Protein AF-X1BY26-F1 (afdb_monomer_lite)

Foldseek 3Di:
DPDPPDDDDPVCVVVVVVVVVVVVVVPDDDPPDPVVVVVVVVVVVVLVVFVVVVVVVVPDPDPDDTRPRVVVCVVVVDPDDPHDDDDDDDPDPDDPVCCQQPVFLFAAWDFLVNFFPDKDKDFLCVQVPPPPVVVVVQLVV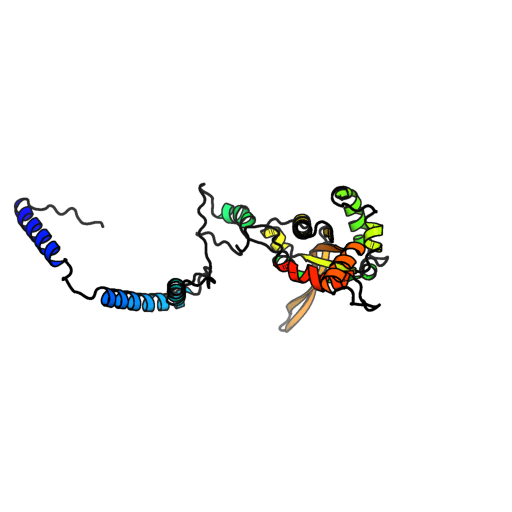CCVVCVVVDPDPDGVVVQSVVFGIKMKTKGDPVVCVSNVHDQVLVQCLLCVVVVPWKHKRKGDWFFDWDWDWDWDDDPNDTDTDTDTGTDIIIMIIMTTDLVVLVVVVCVVVDVPDDDDPPDRSRNVCCVVPPVVCRRVRTSHHDPPRNDDDDDD

InterPro domains:
  IPR007081 RNA polymerase Rpb1, domain 5 [PF04998] (27-146)

Secondary structure (DSSP, 8-state):
---------TTTHHHHHHHHHHHHHHTSPPTT--HHHHHHHHHHHHHHHHHHHHHHHTTSS-----THHHHHHHHHT-SS-SS-------SS---HHHIIIIIHHHHB-EEHHHHEEEEEEEEHHHHH-TT-HHHHHHHHHHHHHHGGG---SS-HHHHHHH-SEEEEEEE-HHHHHHTT--HHHHHHHHHHH-TTTEEEEEPPPEEEEEEEEEEEEETTEEEEEEEEEEEEEEEEEEEE-HHHHHHHHHHHH-TTPPPPTTS-HHHHHIIIIIHHHTTT-EEESBTT--------

Sequence (296 aa):
LNLPQNKVVPSSIPELIKLIVHNFERARIDAGQAVGILASQALAAQLMQATLNTFHMSGSSKNVASGLKAYREVLSLSKELIAPSCDIYFNEPITFIEVITQKRVELVDIRVTDIATNIEIKDTESVFNDMDTFNINHYKMYELFNSHLLNIGMPISDFVISNTTFLRLTLDINKMYSHKIMPNDVCKAIMKDNLQDIICIPSPILLIPKTTRKLYYNNGTNQYKNITKLVPVYYVDIYVFIGRATEKIKERIGSSGSFGTDVSISTVYFNTGTIPILHQISIKGIRDIKNIYPEK

Organism: NCBI:txid412755

Structure (mmCIF, N/CA/C/O backbone):
data_AF-X1BY26-F1
#
_entry.id   AF-X1BY26-F1
#
loop_
_atom_site.group_PDB
_atom_site.id
_atom_site.type_symbol
_atom_site.label_atom_id
_atom_site.label_alt_id
_atom_site.label_comp_id
_atom_site.label_asym_id
_atom_site.label_entity_id
_atom_site.label_seq_id
_atom_site.pdbx_PDB_ins_code
_atom_site.Cartn_x
_atom_site.Cartn_y
_atom_site.Cartn_z
_atom_site.occupancy
_atom_site.B_iso_or_equiv
_atom_site.auth_seq_id
_atom_site.auth_comp_id
_atom_site.auth_asym_id
_atom_site.auth_atom_id
_atom_site.pdbx_PDB_model_num
ATOM 1 N N . LEU A 1 1 ? -15.509 -10.606 39.745 1.00 41.31 1 LEU A N 1
ATOM 2 C CA . LEU A 1 1 ? -16.011 -10.148 41.061 1.00 41.31 1 LEU A CA 1
ATOM 3 C C . LEU A 1 1 ? -15.822 -11.280 42.064 1.00 41.31 1 LEU A C 1
ATOM 5 O O . LEU A 1 1 ? -16.661 -12.166 42.127 1.00 41.31 1 LEU A O 1
ATOM 9 N N . ASN A 1 2 ? -14.708 -11.282 42.803 1.00 43.38 2 ASN A N 1
ATOM 10 C CA . ASN A 1 2 ? -14.532 -12.160 43.966 1.00 43.38 2 ASN A CA 1
ATOM 11 C C . ASN A 1 2 ? -15.330 -11.568 45.130 1.00 43.38 2 ASN A C 1
ATOM 13 O O . ASN A 1 2 ? -14.771 -10.944 46.028 1.00 43.38 2 ASN A O 1
ATOM 17 N N . LEU A 1 3 ? -16.656 -11.678 45.060 1.00 55.31 3 LEU A N 1
ATOM 18 C CA . LEU A 1 3 ? -17.495 -11.390 46.214 1.00 55.31 3 LEU A CA 1
ATOM 19 C C . LEU A 1 3 ? -17.312 -12.552 47.199 1.00 55.31 3 LEU A C 1
ATOM 21 O O . LEU A 1 3 ? -17.449 -13.707 46.782 1.00 55.31 3 LEU A O 1
ATOM 25 N N . PRO A 1 4 ? -16.969 -12.292 48.471 1.00 62.72 4 PRO A N 1
ATOM 26 C CA . PRO A 1 4 ? -16.907 -13.352 49.465 1.00 62.72 4 PRO A CA 1
ATOM 27 C C . PRO A 1 4 ? -18.271 -14.049 49.521 1.00 62.72 4 PRO A C 1
ATOM 29 O O . PRO A 1 4 ? -19.310 -13.385 49.488 1.00 62.72 4 PRO A O 1
ATOM 32 N N . GLN A 1 5 ? -18.277 -15.386 49.573 1.00 66.31 5 GLN A N 1
ATOM 33 C CA . GLN A 1 5 ? -19.494 -16.160 49.827 1.00 66.31 5 GLN A CA 1
ATOM 34 C C . GLN A 1 5 ? -19.960 -15.865 51.255 1.00 66.31 5 GLN A C 1
ATOM 36 O O . GLN A 1 5 ? -19.639 -16.575 52.208 1.00 66.31 5 GLN A O 1
ATOM 41 N N . ASN A 1 6 ? -20.682 -14.761 51.409 1.00 69.75 6 ASN A N 1
ATOM 42 C CA . ASN A 1 6 ? -21.227 -14.353 52.686 1.00 69.75 6 ASN A CA 1
ATOM 43 C C . ASN A 1 6 ? -22.346 -15.326 53.053 1.00 69.75 6 ASN A C 1
ATOM 45 O O . ASN A 1 6 ? -23.345 -15.448 52.344 1.00 69.75 6 ASN A O 1
ATOM 49 N N . LYS A 1 7 ? -22.164 -16.031 54.173 1.00 68.12 7 LYS A N 1
ATOM 50 C CA . LYS A 1 7 ? -23.204 -16.867 54.770 1.00 68.12 7 LYS A CA 1
ATOM 51 C C . LYS A 1 7 ? -24.322 -15.949 55.258 1.00 68.12 7 LYS A C 1
ATOM 53 O O . LYS A 1 7 ? -24.171 -15.268 56.268 1.00 68.12 7 LYS A O 1
ATOM 58 N N . VAL A 1 8 ? -25.418 -15.902 54.510 1.00 71.00 8 VAL A N 1
ATOM 59 C CA . VAL A 1 8 ? -26.613 -15.144 54.890 1.00 71.00 8 VAL A CA 1
ATOM 60 C C . VAL A 1 8 ? -27.359 -15.939 55.955 1.00 71.00 8 VAL A C 1
ATOM 62 O O . VAL A 1 8 ? -27.595 -17.137 55.796 1.00 71.00 8 VAL A O 1
ATOM 65 N N . VAL A 1 9 ? -27.711 -15.283 57.058 1.00 80.25 9 VAL A N 1
ATOM 66 C CA . VAL A 1 9 ? -28.526 -15.902 58.104 1.00 80.25 9 VAL A CA 1
ATOM 67 C C . VAL A 1 9 ? -29.946 -16.092 57.547 1.00 80.25 9 VAL A C 1
ATOM 69 O O . VAL A 1 9 ? -30.494 -15.141 56.993 1.00 80.25 9 VAL A O 1
ATOM 72 N N . PRO A 1 10 ? -30.585 -17.271 57.679 1.00 77.12 10 PRO A N 1
ATOM 73 C CA . PRO A 1 10 ? -31.913 -17.506 57.103 1.00 77.12 10 PRO A CA 1
ATOM 74 C C . PRO A 1 10 ? -32.979 -16.489 57.541 1.00 77.12 10 PRO A C 1
ATOM 76 O O . PRO A 1 10 ? -33.896 -16.186 56.782 1.00 77.12 10 PRO A O 1
ATOM 79 N N . SER A 1 11 ? -32.831 -15.916 58.740 1.00 81.56 11 SER A N 1
ATOM 80 C CA . SER A 1 11 ? -33.724 -14.890 59.287 1.00 81.56 11 SER A CA 1
ATOM 81 C C . SER A 1 11 ? -33.604 -13.519 58.615 1.00 81.56 11 SER A C 1
ATOM 83 O O . SER A 1 11 ? -34.570 -12.764 58.649 1.00 81.56 11 SER A O 1
ATOM 85 N N . SER A 1 12 ? -32.470 -13.189 57.985 1.00 82.81 12 SER A N 1
ATOM 86 C CA . SER A 1 12 ? -32.246 -11.891 57.328 1.00 82.81 12 SER A CA 1
ATOM 87 C C . SER A 1 12 ? -32.550 -11.899 55.826 1.00 82.81 12 SER A C 1
ATOM 89 O O . SER A 1 12 ? -32.584 -10.844 55.192 1.00 82.81 12 SER A O 1
ATOM 91 N N . ILE A 1 13 ? -32.846 -13.067 55.245 1.00 86.62 13 ILE A N 1
ATOM 92 C CA . ILE A 1 13 ? -33.259 -13.202 53.838 1.00 86.62 13 ILE A CA 1
ATOM 93 C C . ILE A 1 13 ? -34.507 -12.355 53.512 1.00 86.62 13 ILE A C 1
ATOM 95 O O . ILE A 1 13 ? -34.486 -11.654 52.498 1.00 86.62 13 ILE A O 1
ATOM 99 N N . PRO A 1 14 ? -35.578 -12.340 54.332 1.00 90.06 14 PRO A N 1
ATOM 100 C CA . PRO A 1 14 ? -36.764 -11.534 54.037 1.00 90.06 14 PRO A CA 1
ATOM 101 C C . PRO A 1 14 ? -36.475 -10.029 54.035 1.00 90.06 14 PRO A C 1
ATOM 103 O O . PRO A 1 14 ? -37.038 -9.292 53.226 1.00 90.06 14 PRO A O 1
ATOM 106 N N . GLU A 1 15 ? -35.588 -9.563 54.918 1.00 88.88 15 GLU A N 1
ATOM 107 C CA . GLU A 1 15 ? -35.151 -8.164 54.957 1.00 88.88 15 GLU A CA 1
ATOM 108 C C . GLU A 1 15 ? -34.319 -7.806 53.727 1.00 88.88 15 GLU A C 1
ATOM 110 O O . GLU A 1 15 ? -34.542 -6.761 53.117 1.00 88.88 15 GLU A O 1
ATOM 115 N N . LEU A 1 16 ? -33.422 -8.701 53.307 1.00 89.56 16 LEU A N 1
ATOM 116 C CA . LEU A 1 16 ? -32.627 -8.523 52.097 1.00 89.56 16 LEU A CA 1
ATOM 117 C C . LEU A 1 16 ? -33.511 -8.442 50.847 1.00 89.56 16 LEU A C 1
ATOM 119 O O . LEU A 1 16 ? -33.305 -7.563 50.014 1.00 89.56 16 LEU A O 1
ATOM 123 N N . ILE A 1 17 ? -34.522 -9.308 50.726 1.00 91.62 17 ILE A N 1
ATOM 124 C CA . ILE A 1 17 ? -35.480 -9.266 49.612 1.00 91.62 17 ILE A CA 1
ATOM 125 C C . ILE A 1 17 ? -36.216 -7.923 49.596 1.00 91.62 17 ILE A C 1
ATOM 127 O O . ILE A 1 17 ? -36.276 -7.273 48.553 1.00 91.62 17 ILE A O 1
ATOM 131 N N . LYS A 1 18 ? -36.722 -7.464 50.750 1.00 94.56 18 LYS A N 1
ATOM 132 C CA . LYS A 1 18 ? -37.379 -6.151 50.858 1.00 94.56 18 LYS A CA 1
ATOM 133 C C . LYS A 1 18 ? -36.445 -5.011 50.455 1.00 94.56 18 LYS A C 1
ATOM 135 O O . LYS A 1 18 ? -36.870 -4.107 49.741 1.00 94.56 18 LYS A O 1
ATOM 140 N N . LEU A 1 19 ? -35.181 -5.066 50.870 1.00 94.31 19 LEU A N 1
ATOM 141 C CA . LEU A 1 19 ? -34.174 -4.064 50.528 1.00 94.31 19 LEU A CA 1
ATOM 142 C C . LEU A 1 19 ? -33.859 -4.050 49.025 1.00 94.31 19 LEU A C 1
ATOM 144 O O . LEU A 1 19 ? -33.739 -2.977 48.439 1.00 94.31 19 LEU A O 1
ATOM 148 N N . ILE A 1 20 ? -33.751 -5.221 48.392 1.00 95.00 20 ILE A N 1
ATOM 149 C CA . ILE A 1 20 ? -33.534 -5.336 46.944 1.00 95.00 20 ILE A CA 1
ATOM 150 C C . ILE A 1 20 ? -34.717 -4.737 46.184 1.00 95.00 20 ILE A C 1
ATOM 152 O O . ILE A 1 20 ? -34.501 -3.910 45.304 1.00 95.00 20 ILE A O 1
ATOM 156 N N . VAL A 1 21 ? -35.952 -5.098 46.548 1.00 96.75 21 VAL A N 1
ATOM 157 C CA . VAL A 1 21 ? -37.163 -4.554 45.911 1.00 96.75 21 VAL A CA 1
ATOM 158 C C . VAL A 1 21 ? -37.236 -3.038 46.093 1.00 96.75 21 VAL A C 1
ATOM 160 O O . VAL A 1 21 ? -37.467 -2.314 45.130 1.00 96.75 21 VAL A O 1
ATOM 163 N N . HIS A 1 22 ? -36.959 -2.536 47.299 1.00 96.50 22 HIS A N 1
ATOM 164 C CA . HIS A 1 22 ? -36.932 -1.099 47.566 1.00 96.50 22 HIS A CA 1
ATOM 165 C C . HIS A 1 22 ? -35.887 -0.362 46.712 1.00 96.50 22 HIS A C 1
ATOM 167 O O . HIS A 1 22 ? -36.195 0.661 46.103 1.00 96.50 22 HIS A O 1
ATOM 173 N N . ASN A 1 23 ? -34.660 -0.886 46.631 1.00 96.44 23 ASN A N 1
ATOM 174 C CA . ASN A 1 23 ? -33.601 -0.291 45.813 1.00 96.44 23 ASN A CA 1
ATOM 175 C C . ASN A 1 23 ? -33.904 -0.379 44.314 1.00 96.44 23 ASN A C 1
ATOM 177 O O . ASN A 1 23 ? -33.556 0.542 43.580 1.00 96.44 23 ASN A O 1
ATOM 181 N N . PHE A 1 24 ? -34.554 -1.454 43.865 1.00 96.62 24 PHE A N 1
ATOM 182 C CA . PHE A 1 24 ? -34.980 -1.617 42.480 1.00 96.62 24 PHE A CA 1
ATOM 183 C C . PHE A 1 24 ? -36.027 -0.568 42.092 1.00 96.62 24 PHE A C 1
ATOM 185 O O . PHE A 1 24 ? -35.843 0.123 41.094 1.00 96.62 24 PHE A O 1
ATOM 192 N N . GLU A 1 25 ? -37.070 -0.378 42.907 1.00 95.00 25 GLU A N 1
ATOM 193 C CA . GLU A 1 25 ? -38.081 0.656 42.648 1.00 95.00 25 GLU A CA 1
ATOM 194 C C . GLU A 1 25 ? -37.474 2.065 42.684 1.00 95.00 25 GLU A C 1
ATOM 196 O O . GLU A 1 25 ? -37.808 2.898 41.846 1.00 95.00 25 GLU A O 1
ATOM 201 N N . ARG A 1 26 ? -36.518 2.321 43.589 1.00 95.06 26 ARG A N 1
ATOM 202 C CA . ARG A 1 26 ? -35.809 3.610 43.673 1.00 95.06 26 ARG A CA 1
ATOM 203 C C . ARG A 1 26 ? -34.853 3.867 42.503 1.00 95.06 26 ARG A C 1
ATOM 205 O O . ARG A 1 26 ? -34.522 5.016 42.237 1.00 95.06 26 ARG A O 1
ATOM 212 N N . ALA A 1 27 ? -34.367 2.824 41.834 1.00 95.19 27 ALA A N 1
ATOM 213 C CA . ALA A 1 27 ? -33.466 2.952 40.687 1.00 95.19 27 ALA A CA 1
ATOM 214 C C . ALA A 1 27 ? -34.202 3.272 39.374 1.00 95.19 27 ALA A C 1
ATOM 216 O O . ALA A 1 27 ? -33.555 3.506 38.351 1.00 95.19 27 ALA A O 1
ATOM 217 N N . ARG A 1 28 ? -35.541 3.264 39.378 1.00 93.19 28 ARG A N 1
ATOM 218 C CA . ARG A 1 28 ? -36.344 3.618 38.208 1.00 93.19 28 ARG A CA 1
ATOM 219 C C . ARG A 1 28 ? -36.192 5.103 37.897 1.00 93.19 28 ARG A C 1
ATOM 221 O O . ARG A 1 28 ? -36.164 5.938 38.792 1.00 93.19 28 ARG A O 1
ATOM 228 N N . ILE A 1 29 ? -36.101 5.411 36.608 1.00 92.06 29 ILE A N 1
ATOM 229 C CA . ILE A 1 29 ? -36.028 6.789 36.129 1.00 92.06 29 ILE A CA 1
ATOM 230 C C . ILE A 1 29 ? -37.408 7.453 36.191 1.00 92.06 29 ILE A C 1
ATOM 232 O O . ILE A 1 29 ? -38.421 6.804 35.909 1.00 92.06 29 ILE A O 1
ATOM 236 N N . ASP A 1 30 ? -37.443 8.740 36.531 1.00 92.06 30 ASP A N 1
ATOM 237 C CA . ASP A 1 30 ? -38.684 9.506 36.597 1.00 92.06 30 ASP A CA 1
ATOM 238 C C . ASP A 1 30 ? -39.257 9.765 35.196 1.00 92.06 30 ASP A C 1
ATOM 240 O O . ASP A 1 30 ? -38.544 10.078 34.234 1.00 92.06 30 ASP A O 1
ATOM 244 N N . ALA A 1 31 ? -40.582 9.658 35.072 1.00 92.75 31 ALA A N 1
ATOM 245 C CA . ALA A 1 31 ? -41.272 9.960 33.824 1.00 92.75 31 ALA A CA 1
ATOM 246 C C . ALA A 1 31 ? -41.163 11.458 33.488 1.00 92.75 31 ALA A C 1
ATOM 248 O O . ALA A 1 31 ? -41.329 12.317 34.349 1.00 92.75 31 ALA A O 1
ATOM 249 N N . GLY A 1 32 ? -40.908 11.778 32.216 1.00 93.19 32 GLY A N 1
ATOM 250 C CA . GLY A 1 32 ? -40.763 13.163 31.749 1.00 93.19 32 GLY A CA 1
ATOM 251 C C . GLY A 1 32 ? -39.362 13.763 31.922 1.00 93.19 32 GLY A C 1
ATOM 252 O O . GLY A 1 32 ? -39.148 14.915 31.550 1.00 93.19 32 GLY A O 1
ATOM 253 N N . GLN A 1 33 ? -38.387 13.000 32.426 1.00 91.12 33 GLN A N 1
ATOM 254 C CA . GLN A 1 33 ? -37.001 13.454 32.503 1.00 91.12 33 GLN A CA 1
ATOM 255 C C . GLN A 1 33 ? -36.386 13.620 31.101 1.00 91.12 33 GLN A C 1
ATOM 257 O O . GLN A 1 33 ? -36.503 12.751 30.235 1.00 91.12 33 GLN A O 1
ATOM 262 N N . ALA A 1 34 ? -35.685 14.735 30.874 1.00 93.69 34 ALA A N 1
ATOM 263 C CA . ALA A 1 34 ? -35.041 15.054 29.599 1.00 93.69 34 ALA A CA 1
ATOM 264 C C . ALA A 1 34 ? -33.747 14.240 29.378 1.00 93.69 34 ALA A C 1
ATOM 266 O O . ALA A 1 34 ? -32.634 14.771 29.393 1.00 93.69 34 ALA A O 1
ATOM 267 N N . VAL A 1 35 ? -33.894 12.932 29.152 1.00 94.25 35 VAL A N 1
ATOM 268 C CA . VAL A 1 35 ? -32.779 11.979 29.001 1.00 94.25 35 VAL A CA 1
ATOM 269 C C . VAL A 1 35 ? -31.814 12.334 27.868 1.00 94.25 35 VAL A C 1
ATOM 271 O O . VAL A 1 35 ? -30.621 12.079 27.991 1.00 94.25 35 VAL A O 1
ATOM 274 N N . GLY A 1 36 ? -32.292 12.978 26.798 1.00 95.56 36 GLY A N 1
ATOM 275 C CA . GLY A 1 36 ? -31.448 13.380 25.669 1.00 95.56 36 GLY A CA 1
ATOM 276 C C . GLY A 1 36 ? -30.387 14.418 26.047 1.00 95.56 36 GLY A C 1
ATOM 277 O O . GLY A 1 36 ? -29.230 14.287 25.654 1.00 95.56 36 GLY A O 1
ATOM 278 N N . ILE A 1 37 ? -30.754 15.412 26.865 1.00 95.06 37 ILE A N 1
ATOM 279 C CA . ILE A 1 37 ? -29.820 16.451 27.326 1.00 95.06 37 ILE A CA 1
ATOM 280 C C . ILE A 1 37 ? -28.779 15.831 28.263 1.00 95.06 37 ILE A C 1
ATOM 282 O O . ILE A 1 37 ? -27.583 16.066 28.092 1.00 95.06 37 ILE A O 1
ATOM 286 N N . LEU A 1 38 ? -29.222 14.991 29.203 1.00 94.06 38 LEU A N 1
ATOM 287 C CA . LEU A 1 38 ? -28.340 14.307 30.153 1.00 94.06 38 LEU A CA 1
ATOM 288 C C . LEU A 1 38 ? -27.350 13.379 29.440 1.00 94.06 38 LEU A C 1
ATOM 290 O O . LEU A 1 38 ? -26.151 13.423 29.716 1.00 94.06 38 LEU A O 1
ATOM 294 N N . ALA A 1 39 ? -27.829 12.589 28.476 1.00 94.81 39 ALA A N 1
ATOM 295 C CA . ALA A 1 39 ? -26.980 11.728 27.663 1.00 94.81 39 ALA A CA 1
ATOM 296 C C . ALA A 1 39 ? -25.970 12.548 26.845 1.00 94.81 39 ALA A C 1
ATOM 298 O O . ALA A 1 39 ? -24.783 12.227 26.834 1.00 94.81 39 ALA A O 1
ATOM 299 N N . SER A 1 40 ? -26.411 13.644 26.217 1.00 93.00 40 SER A N 1
ATOM 300 C CA . SER A 1 40 ? -25.526 14.519 25.444 1.00 93.00 40 SER A CA 1
ATOM 301 C C . SER A 1 40 ? -24.418 15.133 26.303 1.00 93.00 40 SER A C 1
ATOM 303 O O . SER A 1 40 ? -23.272 15.198 25.861 1.00 93.00 40 SER A O 1
ATOM 305 N N . GLN A 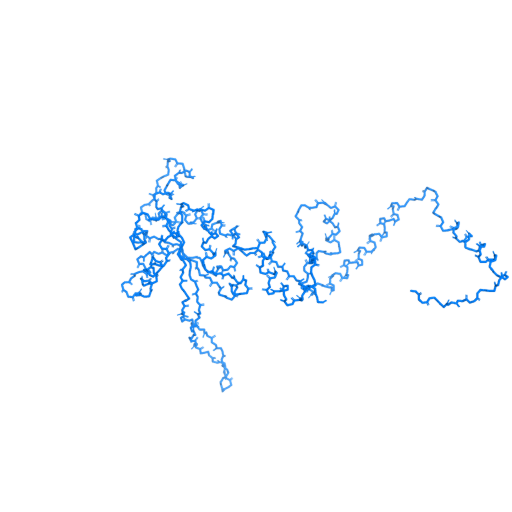1 41 ? -24.736 15.581 27.519 1.00 94.50 41 GLN A N 1
ATOM 306 C CA . GLN A 1 41 ? -23.749 16.137 28.448 1.00 94.50 41 GLN A CA 1
ATOM 307 C C . GLN A 1 41 ? -22.740 15.076 28.901 1.00 94.50 41 GLN A C 1
ATOM 309 O O . GLN A 1 41 ? -21.534 15.329 28.881 1.00 94.50 41 GLN A O 1
ATOM 314 N N . ALA A 1 42 ? -23.218 13.879 29.256 1.00 94.94 42 ALA A N 1
ATOM 315 C CA . ALA A 1 42 ? -22.362 12.770 29.669 1.00 94.94 42 ALA A CA 1
ATOM 316 C C . ALA A 1 42 ? -21.389 12.350 28.551 1.00 94.94 42 ALA A C 1
ATOM 318 O O . ALA A 1 42 ? -20.192 12.185 28.798 1.00 94.94 42 ALA A O 1
ATOM 319 N N . LEU A 1 43 ? -21.877 12.253 27.308 1.00 91.31 43 LEU A N 1
ATOM 320 C CA . LEU A 1 43 ? -21.045 11.962 26.138 1.00 91.31 43 LEU A CA 1
ATOM 321 C C . LEU A 1 43 ? -19.996 13.053 25.896 1.00 91.31 43 LEU A C 1
ATOM 323 O O . LEU A 1 43 ? -18.832 12.735 25.657 1.00 91.31 43 LEU A O 1
ATOM 327 N N . ALA A 1 44 ? -20.381 14.330 25.991 1.00 90.88 44 ALA A N 1
ATOM 328 C CA . ALA A 1 44 ? -19.461 15.447 25.785 1.00 90.88 44 ALA A CA 1
ATOM 329 C C . ALA A 1 44 ? -18.316 15.451 26.811 1.00 90.88 44 ALA A C 1
ATOM 331 O O . ALA A 1 44 ? -17.154 15.625 26.435 1.00 90.88 44 ALA A O 1
ATOM 332 N N . ALA A 1 45 ? -18.620 15.201 28.089 1.00 88.88 45 ALA A N 1
ATOM 333 C CA . ALA A 1 45 ? -17.613 15.121 29.145 1.00 88.88 45 ALA A CA 1
ATOM 334 C C . ALA A 1 45 ? -16.617 13.973 28.902 1.00 88.88 45 ALA A C 1
ATOM 336 O O . ALA A 1 45 ? -15.402 14.179 28.962 1.00 88.88 45 ALA A O 1
ATOM 337 N N . GLN A 1 46 ? -17.119 12.782 28.551 1.00 89.81 46 GLN A N 1
ATOM 338 C CA . GLN A 1 46 ? -16.270 11.630 28.241 1.00 89.81 46 GLN A CA 1
ATOM 339 C C . GLN A 1 46 ? -15.410 11.870 26.991 1.00 89.81 46 GLN A C 1
ATOM 341 O O . GLN A 1 46 ? -14.245 11.474 26.952 1.00 89.81 46 GLN A O 1
ATOM 346 N N . LEU A 1 47 ? -15.954 12.550 25.979 1.00 89.81 47 LEU A N 1
ATOM 347 C CA . LEU A 1 47 ? -15.249 12.842 24.734 1.00 89.81 47 LEU A CA 1
ATOM 348 C C . LEU A 1 47 ? -14.089 13.823 24.929 1.00 89.81 47 LEU A C 1
ATOM 350 O O . LEU A 1 47 ? -13.032 13.634 24.324 1.00 89.81 47 LEU A O 1
ATOM 354 N N . MET A 1 48 ? -14.252 14.849 25.771 1.00 86.88 48 MET A N 1
ATOM 355 C CA . MET A 1 48 ? -13.151 15.765 26.097 1.00 86.88 48 MET A CA 1
ATOM 356 C C . MET A 1 48 ? -11.984 15.011 26.745 1.00 86.88 48 MET A C 1
ATOM 358 O O . MET A 1 48 ? -10.838 15.190 26.333 1.00 86.88 48 MET A O 1
ATOM 362 N N . GLN A 1 49 ? -12.278 14.100 27.678 1.00 87.38 49 GLN A N 1
ATOM 363 C CA . GLN A 1 49 ? -11.254 13.269 28.319 1.00 87.38 49 GLN A CA 1
ATOM 364 C C . GLN A 1 49 ? -10.611 12.275 27.348 1.00 87.38 49 GLN A C 1
ATOM 366 O O . GLN A 1 49 ? -9.389 12.142 27.310 1.00 87.38 49 GLN A O 1
ATOM 371 N N . ALA A 1 50 ? -11.410 11.623 26.499 1.00 85.25 50 ALA A N 1
ATOM 372 C CA . ALA A 1 50 ? -10.889 10.752 25.451 1.00 85.25 50 ALA A CA 1
ATOM 373 C C . ALA A 1 50 ? -9.958 11.521 24.501 1.00 85.25 50 ALA A C 1
ATOM 375 O O . ALA A 1 50 ? -8.881 11.042 24.164 1.00 85.25 50 ALA A O 1
ATOM 376 N N . THR A 1 51 ? -10.327 12.749 24.129 1.00 84.12 51 THR A N 1
ATOM 377 C CA . THR A 1 51 ? -9.500 13.610 23.275 1.00 84.12 51 THR A CA 1
ATOM 378 C C . THR A 1 51 ? -8.172 13.951 23.949 1.00 84.12 51 THR A C 1
ATOM 380 O O . THR A 1 51 ? -7.130 13.825 23.310 1.00 84.12 51 THR A O 1
ATOM 383 N N . LEU A 1 52 ? -8.167 14.288 25.241 1.00 81.19 52 LEU A N 1
ATOM 384 C CA . LEU A 1 52 ? -6.928 14.528 25.988 1.00 81.19 52 LEU A CA 1
ATOM 385 C C . LEU A 1 52 ? -6.024 13.281 26.022 1.00 81.19 52 LEU A C 1
ATOM 387 O O . LEU A 1 52 ? -4.837 13.367 25.713 1.00 81.19 52 LEU A O 1
ATOM 391 N N . ASN A 1 53 ? -6.589 12.105 26.311 1.00 75.69 53 ASN A N 1
ATOM 392 C CA . ASN A 1 53 ? -5.836 10.847 26.366 1.00 75.69 53 ASN A CA 1
ATOM 393 C C . ASN A 1 53 ? -5.172 10.503 25.023 1.00 75.69 53 ASN A C 1
ATOM 395 O O . ASN A 1 53 ? -4.057 9.982 24.989 1.00 75.69 53 ASN A O 1
ATOM 399 N N . THR A 1 54 ? -5.813 10.845 23.902 1.00 73.50 54 THR A N 1
ATOM 400 C CA . THR A 1 54 ? -5.254 10.574 22.568 1.00 73.50 54 THR A CA 1
ATOM 401 C C . THR A 1 54 ? -4.014 11.395 22.241 1.00 73.50 54 THR A C 1
ATOM 403 O O . THR A 1 54 ? -3.115 10.877 21.578 1.00 73.50 54 THR A O 1
ATOM 406 N N . PHE A 1 55 ? -3.891 12.621 22.764 1.00 65.94 55 PHE A N 1
ATOM 407 C CA . PHE A 1 55 ? -2.659 13.405 22.623 1.00 65.94 55 PHE A CA 1
ATOM 408 C C . PHE A 1 55 ? -1.461 12.692 23.256 1.00 65.94 55 PHE A C 1
ATOM 410 O O . PHE A 1 55 ? -0.381 12.661 22.671 1.00 65.94 55 PHE A O 1
ATOM 417 N N . HIS A 1 56 ? -1.659 12.039 24.402 1.00 65.25 56 HIS A N 1
ATOM 418 C CA . HIS A 1 56 ? -0.597 11.288 25.071 1.00 65.25 56 HIS A CA 1
ATOM 419 C C . HIS A 1 56 ? -0.307 9.926 24.419 1.00 65.25 56 HIS A C 1
ATOM 421 O O . HIS A 1 56 ? 0.818 9.440 24.499 1.00 65.25 56 HIS A O 1
ATOM 427 N N . MET A 1 57 ? -1.278 9.327 23.720 1.00 61.06 57 MET A N 1
ATOM 428 C CA . MET A 1 57 ? -1.098 8.064 22.984 1.00 61.06 57 MET A CA 1
ATOM 429 C C . MET A 1 57 ? -0.602 8.234 21.536 1.00 61.06 57 MET A C 1
ATOM 431 O O . MET A 1 57 ? -0.382 7.239 20.845 1.00 61.06 57 MET A O 1
ATOM 435 N N . SER A 1 58 ? -0.366 9.469 21.077 1.00 58.50 58 SER A N 1
ATOM 436 C CA . SER A 1 58 ? 0.005 9.789 19.685 1.00 58.50 58 SER A CA 1
ATOM 437 C C . SER A 1 58 ? 1.394 9.278 19.250 1.00 58.50 58 SER A C 1
ATOM 439 O O . SER A 1 58 ? 1.781 9.466 18.101 1.00 58.50 58 SER A O 1
ATOM 441 N N . GLY A 1 59 ? 2.150 8.631 20.146 1.00 57.53 59 GLY A N 1
ATOM 442 C CA . GLY A 1 59 ? 3.432 7.978 19.844 1.00 57.53 59 GLY A CA 1
ATOM 443 C C . GLY A 1 59 ? 3.330 6.504 19.426 1.00 57.53 59 GLY A C 1
ATOM 444 O O . GLY A 1 59 ? 4.353 5.879 19.153 1.00 57.53 59 GLY A O 1
ATOM 445 N N . SER A 1 60 ? 2.129 5.916 19.406 1.00 58.41 60 SER A N 1
ATOM 446 C CA . SER A 1 60 ? 1.936 4.533 18.958 1.00 58.41 60 SER A CA 1
ATOM 447 C C . SER A 1 60 ? 1.939 4.445 17.428 1.00 58.41 60 SER A C 1
ATOM 449 O O . SER A 1 60 ? 1.335 5.273 16.757 1.00 58.41 60 SER A O 1
ATOM 451 N N . 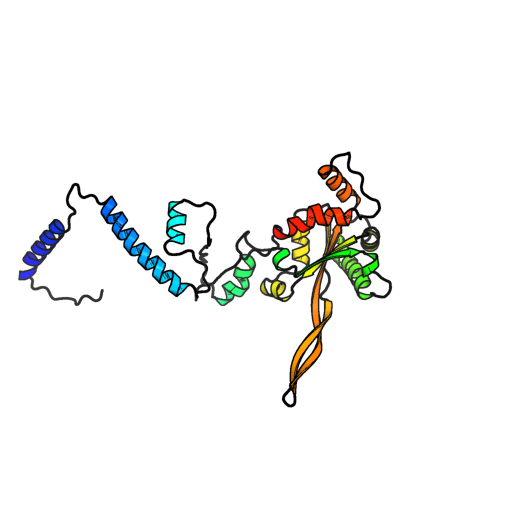SER A 1 61 ? 2.559 3.403 16.861 1.00 58.59 61 SER A N 1
ATOM 452 C CA . SER A 1 61 ? 2.601 3.152 15.404 1.00 58.59 61 SER A CA 1
ATOM 453 C C . SER A 1 61 ? 1.220 2.877 14.773 1.00 58.59 61 SER A C 1
ATOM 455 O O . SER A 1 61 ? 1.132 2.672 13.561 1.00 58.59 61 SER A O 1
ATOM 457 N N . LYS A 1 62 ? 0.153 2.814 15.579 1.00 62.91 62 LYS A N 1
ATOM 458 C CA . LYS A 1 62 ? -1.226 2.629 15.123 1.00 62.91 62 LYS A CA 1
ATOM 459 C C . LYS A 1 62 ? -1.833 3.994 14.780 1.00 62.91 62 LYS A C 1
ATOM 461 O O . LYS A 1 62 ? -2.197 4.760 15.668 1.00 62.91 62 LYS A O 1
ATOM 466 N N . ASN A 1 63 ? -1.973 4.272 13.487 1.00 62.22 63 ASN A N 1
ATOM 467 C CA . ASN A 1 63 ? -2.688 5.445 12.987 1.00 62.22 63 ASN A CA 1
ATOM 468 C C . ASN A 1 63 ? -4.198 5.201 13.095 1.00 62.22 63 ASN A C 1
ATOM 470 O O . ASN A 1 63 ? -4.820 4.780 12.128 1.00 62.22 63 ASN A O 1
ATOM 474 N N . VAL A 1 64 ? -4.775 5.415 14.276 1.00 67.94 64 VAL A N 1
ATOM 475 C CA . VAL A 1 64 ? -6.224 5.304 14.502 1.00 67.94 64 VAL A CA 1
ATOM 476 C C . VAL A 1 64 ? -6.766 6.697 14.795 1.00 67.94 64 VAL A C 1
ATOM 478 O O . VAL A 1 64 ? -6.237 7.406 15.655 1.00 67.94 64 VAL A O 1
ATOM 481 N N . ALA A 1 65 ? -7.813 7.114 14.080 1.00 70.75 65 ALA A N 1
ATOM 482 C CA . ALA A 1 65 ? -8.527 8.337 14.423 1.00 70.75 65 ALA A CA 1
ATOM 483 C C . ALA A 1 65 ? -9.154 8.154 15.811 1.00 70.75 65 ALA A C 1
ATOM 485 O O . ALA A 1 65 ? -9.816 7.154 16.072 1.00 70.75 65 ALA A O 1
ATOM 486 N N . SER A 1 66 ? -8.948 9.100 16.726 1.00 74.69 66 SER A N 1
ATOM 487 C CA . SER A 1 66 ? -9.478 8.971 18.084 1.00 74.69 66 SER A CA 1
ATOM 488 C C . SER A 1 66 ? -9.885 10.316 18.686 1.00 74.69 66 SER A C 1
ATOM 490 O O . SER A 1 66 ? -9.585 11.385 18.142 1.00 74.69 66 SER A O 1
ATOM 492 N N . GLY A 1 67 ? -10.647 10.247 19.779 1.00 83.50 67 GLY A N 1
ATOM 493 C CA . GLY A 1 67 ? -11.232 11.399 20.457 1.00 83.50 67 GLY A CA 1
ATOM 494 C C . GLY A 1 67 ? -12.215 12.163 19.568 1.00 83.50 67 GLY A C 1
ATOM 495 O O . GLY A 1 67 ? -13.001 11.580 18.819 1.00 83.50 67 GLY A O 1
ATOM 496 N N . LEU A 1 68 ? -12.157 13.493 19.637 1.00 86.75 68 LEU A N 1
ATOM 497 C CA . LEU A 1 68 ? -13.063 14.385 18.912 1.00 86.75 68 LEU A CA 1
ATOM 498 C C . LEU A 1 68 ? -13.001 14.219 17.386 1.00 86.75 68 LEU A C 1
ATOM 500 O O . LEU A 1 68 ? -14.021 14.396 16.724 1.00 86.75 68 LEU A O 1
ATOM 504 N N . LYS A 1 69 ? -11.835 13.876 16.821 1.00 83.00 69 LYS A N 1
ATOM 505 C CA . LYS A 1 69 ? -11.674 13.720 15.364 1.00 83.00 69 LYS A CA 1
ATOM 506 C C . LYS A 1 69 ? -12.521 12.563 14.831 1.00 83.00 69 LYS A C 1
ATOM 508 O O . LYS A 1 69 ? -13.328 12.784 13.935 1.00 83.00 69 LYS A O 1
ATOM 513 N N . ALA A 1 70 ? -12.399 11.386 15.447 1.00 83.56 70 ALA A N 1
ATOM 514 C CA . ALA A 1 70 ? -13.212 10.219 15.101 1.00 83.56 70 ALA A CA 1
ATOM 515 C C . ALA A 1 70 ? -14.700 10.453 15.388 1.00 83.56 70 ALA A C 1
ATOM 517 O O . ALA A 1 70 ? -15.559 10.100 14.589 1.00 83.56 70 ALA A O 1
ATOM 518 N N . TYR A 1 71 ? -15.023 11.104 16.509 1.00 87.94 71 TYR A N 1
ATOM 519 C CA . TYR A 1 71 ? -16.418 11.389 16.841 1.00 87.94 71 TYR A CA 1
ATOM 520 C C . TYR A 1 71 ? -17.089 12.308 15.811 1.00 87.94 71 TYR A C 1
ATOM 522 O O . TYR A 1 71 ? -18.204 12.038 15.369 1.00 87.94 71 TYR A O 1
ATOM 530 N N . ARG A 1 72 ? -16.399 13.376 15.383 1.00 88.19 72 ARG A N 1
ATOM 531 C CA . ARG A 1 72 ? -16.897 14.285 14.342 1.00 88.19 72 ARG A CA 1
ATOM 532 C C . ARG A 1 72 ? -17.121 13.553 13.022 1.00 88.19 72 ARG A C 1
ATOM 534 O O . ARG A 1 72 ? -18.126 13.802 12.373 1.00 88.19 72 ARG A O 1
ATOM 541 N N . GLU A 1 73 ? -16.202 12.673 12.655 1.00 88.12 73 GLU A N 1
ATOM 542 C CA . GLU A 1 73 ? -16.247 11.873 11.433 1.00 88.12 73 GLU A CA 1
ATOM 543 C C . GLU A 1 73 ? -17.435 10.898 11.401 1.00 88.12 73 GLU A C 1
ATOM 545 O O . GLU A 1 73 ? -18.144 10.838 10.392 1.00 88.12 73 GLU A O 1
ATOM 550 N N . VAL A 1 74 ? -17.710 10.216 12.522 1.00 89.06 74 VAL A N 1
ATOM 551 C CA . VAL A 1 74 ? -18.888 9.344 12.685 1.00 89.06 74 VAL A CA 1
ATOM 552 C C . VAL A 1 74 ? -20.181 10.154 12.603 1.00 89.06 74 VAL A C 1
ATOM 554 O O . VAL A 1 74 ? -21.095 9.776 11.874 1.00 89.06 74 VAL A O 1
ATOM 557 N N . LEU A 1 75 ? -20.258 11.289 13.307 1.00 90.00 75 LEU A N 1
ATOM 558 C CA . LEU A 1 75 ? -21.441 12.152 13.269 1.00 90.00 75 LEU A CA 1
ATOM 559 C C . LEU A 1 75 ? -21.691 12.756 11.885 1.00 90.00 75 LEU A C 1
ATOM 561 O O . LEU A 1 75 ? -22.842 12.921 11.491 1.00 90.00 75 LEU A O 1
ATOM 565 N N . SER A 1 76 ? -20.630 13.110 11.156 1.00 90.19 76 SER A N 1
ATOM 566 C CA . SER A 1 76 ? -20.751 13.705 9.826 1.00 90.19 76 SER A CA 1
ATOM 567 C C . SER A 1 76 ? -21.013 12.682 8.723 1.00 90.19 76 SER A C 1
ATOM 569 O O . SER A 1 76 ? -21.237 13.100 7.591 1.00 90.19 76 SER A O 1
ATOM 571 N N . LEU A 1 77 ? -20.946 11.375 9.022 1.00 90.25 77 LEU A N 1
ATOM 572 C CA . LEU A 1 77 ? -21.032 10.294 8.032 1.00 90.25 77 LEU A CA 1
ATOM 573 C C . LEU A 1 77 ? -20.084 10.551 6.845 1.00 90.25 77 LEU A C 1
ATOM 575 O O . LEU A 1 77 ? -20.482 10.487 5.679 1.00 90.25 77 LEU A O 1
ATOM 579 N N . SER A 1 78 ? -18.831 10.915 7.153 1.00 86.88 78 SER A N 1
ATOM 580 C CA . SER A 1 78 ? -17.848 11.259 6.119 1.00 86.88 78 SER A CA 1
ATOM 581 C C . SER A 1 78 ? -17.575 10.054 5.220 1.00 86.88 78 SER A C 1
ATOM 583 O O . SER A 1 78 ? -17.371 8.944 5.707 1.00 86.88 78 SER A O 1
ATOM 585 N N . LYS A 1 79 ? -17.531 10.279 3.902 1.00 86.88 79 LYS A N 1
ATOM 586 C CA . LYS A 1 79 ? -17.095 9.255 2.938 1.00 86.88 79 LYS A CA 1
ATOM 587 C C . LYS A 1 79 ? -15.586 9.036 2.983 1.00 86.88 79 LYS A C 1
ATOM 589 O O . LYS A 1 79 ? -15.118 7.930 2.739 1.00 86.88 79 LYS A O 1
ATOM 594 N N . GLU A 1 80 ? -14.837 10.095 3.267 1.00 84.94 80 GLU A N 1
ATOM 595 C CA . GLU A 1 80 ? -13.384 10.054 3.350 1.00 84.94 80 GLU A CA 1
ATOM 596 C C . GLU A 1 80 ? -12.986 9.954 4.814 1.00 84.94 80 GLU A C 1
ATOM 598 O O . GLU A 1 80 ? -13.247 10.876 5.596 1.00 84.94 80 GLU A O 1
ATOM 603 N N . LEU A 1 81 ? -12.396 8.811 5.169 1.00 83.19 81 LEU A N 1
ATOM 604 C CA . LEU A 1 81 ? -11.918 8.568 6.518 1.00 83.19 81 LEU A CA 1
ATOM 605 C C . LEU A 1 81 ? -10.504 9.133 6.703 1.00 83.19 81 LEU A C 1
ATOM 607 O O . LEU A 1 81 ? -9.633 8.926 5.859 1.00 83.19 81 LEU A O 1
ATOM 611 N N . ILE A 1 82 ? -10.253 9.795 7.831 1.00 81.94 82 ILE A N 1
ATOM 612 C CA . ILE A 1 82 ? -8.952 10.373 8.200 1.00 81.94 82 ILE A CA 1
ATOM 613 C C . ILE A 1 82 ? -7.905 9.267 8.368 1.00 81.94 82 ILE A C 1
ATOM 615 O O . ILE A 1 82 ? -6.748 9.428 7.979 1.00 81.94 82 ILE A O 1
ATOM 619 N N . ALA A 1 83 ? -8.301 8.151 8.978 1.00 80.00 83 ALA A N 1
ATOM 620 C CA . ALA A 1 83 ? -7.432 7.012 9.238 1.00 80.00 83 ALA A CA 1
ATOM 621 C C . ALA A 1 83 ? -8.223 5.702 9.087 1.00 80.00 83 ALA A C 1
ATOM 623 O O . ALA A 1 83 ? -8.678 5.144 10.087 1.00 80.00 83 ALA A O 1
ATOM 624 N N . PRO A 1 84 ? -8.439 5.225 7.846 1.00 81.62 84 PRO A N 1
ATOM 625 C CA . PRO A 1 84 ? -9.139 3.971 7.614 1.00 81.62 84 PRO A CA 1
ATOM 626 C C . PRO A 1 84 ? -8.305 2.799 8.144 1.00 81.62 84 PRO A C 1
ATOM 628 O O . PRO A 1 84 ? -7.127 2.653 7.811 1.00 81.62 84 PRO A O 1
ATOM 631 N N . SER A 1 85 ? -8.931 1.950 8.953 1.00 81.56 85 SER A N 1
ATOM 632 C CA . SER A 1 85 ? -8.335 0.726 9.486 1.00 81.56 85 SER A CA 1
ATOM 633 C C . SER A 1 85 ? -9.307 -0.439 9.346 1.00 81.56 85 SER A C 1
ATOM 635 O O . SER A 1 85 ? -10.523 -0.252 9.377 1.00 81.56 85 SER A O 1
ATOM 637 N N . CYS A 1 86 ? -8.771 -1.647 9.200 1.00 83.25 86 CYS A N 1
ATOM 638 C CA . CYS A 1 86 ? -9.548 -2.874 9.107 1.00 83.25 86 CYS A CA 1
ATOM 639 C C . CYS A 1 86 ? -8.852 -3.969 9.914 1.00 83.25 86 CYS A C 1
ATOM 641 O O . CYS A 1 86 ? -7.643 -4.164 9.764 1.00 83.25 86 CYS A O 1
ATOM 643 N N . ASP A 1 87 ? -9.627 -4.676 10.733 1.00 85.62 87 ASP A N 1
ATOM 644 C CA . ASP A 1 87 ? -9.156 -5.824 11.497 1.00 85.62 87 ASP A CA 1
ATOM 645 C C . ASP A 1 87 ? -9.470 -7.105 10.719 1.00 85.62 87 ASP A C 1
ATOM 647 O O . ASP A 1 87 ? -10.622 -7.386 10.379 1.00 85.62 87 ASP A O 1
ATOM 651 N N . ILE A 1 88 ? -8.425 -7.874 10.407 1.00 84.62 88 ILE A N 1
ATOM 652 C CA . ILE A 1 88 ? -8.523 -9.122 9.647 1.00 84.62 88 ILE A CA 1
ATOM 653 C C . ILE A 1 88 ? -8.308 -10.281 10.614 1.00 84.62 88 ILE A C 1
ATOM 655 O O . ILE A 1 88 ? -7.214 -10.460 11.150 1.00 84.62 88 ILE A O 1
ATOM 659 N N . TYR A 1 89 ? -9.350 -11.084 10.801 1.00 87.56 89 TYR A N 1
ATOM 660 C CA . TYR A 1 89 ? -9.293 -12.297 11.608 1.00 87.56 89 TYR A CA 1
ATOM 661 C C . TYR A 1 89 ? -9.013 -13.506 10.717 1.00 87.56 89 TYR A C 1
ATOM 663 O O . TYR A 1 89 ? -9.632 -13.676 9.665 1.00 87.56 89 TYR A O 1
ATOM 671 N N . PHE A 1 90 ? -8.079 -14.353 11.142 1.00 86.69 90 PHE A N 1
ATOM 672 C CA . PHE A 1 90 ? -7.766 -15.606 10.462 1.00 86.69 90 PHE A CA 1
ATOM 673 C C . PHE A 1 90 ? -8.518 -16.759 11.130 1.00 86.69 90 PHE A C 1
ATOM 675 O O . PHE A 1 90 ? -8.570 -16.839 12.355 1.00 86.69 90 PHE A O 1
ATOM 682 N N . ASN A 1 91 ? -9.091 -17.657 10.324 1.00 89.50 91 ASN A N 1
ATOM 683 C CA . ASN A 1 91 ? -9.811 -18.832 10.832 1.00 89.50 91 ASN A CA 1
ATOM 684 C C . ASN A 1 91 ? -8.872 -19.859 11.479 1.00 89.50 91 ASN A C 1
ATOM 686 O O . ASN A 1 91 ? -9.280 -20.614 12.357 1.00 89.50 91 ASN A O 1
ATOM 690 N N . GLU A 1 92 ? -7.625 -19.905 11.017 1.00 88.69 92 GLU A N 1
ATOM 691 C CA . GLU A 1 92 ? -6.600 -20.815 11.513 1.00 88.69 92 GLU A CA 1
ATOM 692 C C . GLU A 1 92 ? -5.727 -20.116 12.566 1.00 88.69 92 GLU A C 1
ATOM 694 O O . GLU A 1 92 ? -5.511 -18.902 12.480 1.00 88.69 92 GLU A O 1
ATOM 699 N N . PRO A 1 93 ? -5.192 -20.859 13.552 1.00 86.12 93 PRO A N 1
ATOM 700 C CA . PRO A 1 93 ? -4.223 -20.321 14.495 1.00 86.12 93 PRO A CA 1
ATOM 701 C C . PRO A 1 93 ? -2.891 -20.080 13.772 1.00 86.12 93 PRO A C 1
ATOM 703 O O . PRO A 1 93 ? -2.067 -20.981 13.644 1.00 86.12 93 PRO A O 1
ATOM 706 N N . ILE A 1 94 ? -2.694 -18.859 13.279 1.00 86.31 94 ILE A N 1
ATOM 707 C CA . ILE A 1 94 ? -1.481 -18.442 12.568 1.00 86.31 94 ILE A CA 1
ATOM 708 C C . ILE A 1 94 ? -0.560 -17.699 13.537 1.00 86.31 94 ILE A C 1
ATOM 710 O O . ILE A 1 94 ? -1.000 -16.857 14.323 1.00 86.31 94 ILE A O 1
ATOM 714 N N . THR A 1 95 ? 0.740 -17.978 13.473 1.00 88.06 95 THR A N 1
ATOM 715 C CA . THR A 1 95 ? 1.732 -17.266 14.283 1.00 88.06 95 THR A CA 1
ATOM 716 C C . THR A 1 95 ? 2.016 -15.864 13.740 1.00 88.06 95 THR A C 1
ATOM 718 O O . THR A 1 95 ? 1.927 -15.589 12.542 1.00 88.06 95 THR A O 1
ATOM 721 N N . PHE A 1 96 ? 2.463 -14.961 14.615 1.00 85.12 96 PHE A N 1
ATOM 722 C CA . PHE A 1 96 ? 2.860 -13.597 14.242 1.00 85.12 96 PHE A CA 1
ATOM 723 C C . PHE A 1 96 ? 3.859 -13.553 13.067 1.00 85.12 96 PHE A C 1
ATOM 725 O O . PHE A 1 96 ? 3.766 -12.706 12.176 1.00 85.12 96 PHE A O 1
ATOM 732 N N . ILE A 1 97 ? 4.813 -14.489 13.041 1.00 85.44 97 ILE A N 1
ATOM 733 C CA . ILE A 1 97 ? 5.854 -14.564 12.008 1.00 85.44 97 ILE A CA 1
ATOM 734 C C . ILE A 1 97 ? 5.255 -14.966 10.655 1.00 85.44 97 ILE A C 1
ATOM 736 O O . ILE A 1 97 ? 5.611 -14.388 9.625 1.00 85.44 97 ILE A O 1
ATOM 740 N N . GLU A 1 98 ? 4.324 -15.916 10.639 1.00 85.81 98 GLU A N 1
ATOM 741 C CA . GLU A 1 98 ? 3.630 -16.348 9.422 1.00 85.81 98 GLU A CA 1
ATOM 742 C C . GLU A 1 98 ? 2.756 -15.230 8.850 1.00 85.81 98 GLU A C 1
ATOM 744 O O . GLU A 1 98 ? 2.769 -14.998 7.636 1.00 85.81 98 GLU A O 1
ATOM 749 N N . VAL A 1 99 ? 2.084 -14.454 9.710 1.00 85.94 99 VAL A N 1
ATOM 750 C CA . VAL A 1 99 ? 1.320 -13.278 9.269 1.00 85.94 99 VAL A CA 1
ATOM 751 C C . VAL A 1 99 ? 2.229 -12.283 8.546 1.00 85.94 99 VAL A C 1
ATOM 753 O O . VAL A 1 99 ? 1.887 -11.819 7.461 1.00 85.94 99 VAL A O 1
ATOM 756 N N . ILE A 1 100 ? 3.416 -11.984 9.080 1.00 83.31 100 ILE A N 1
ATOM 757 C CA . ILE A 1 100 ? 4.338 -11.016 8.461 1.00 83.31 100 ILE A CA 1
ATOM 758 C C . ILE A 1 100 ? 4.972 -11.550 7.175 1.00 83.31 100 ILE A C 1
ATOM 760 O O . ILE A 1 100 ? 5.155 -10.796 6.220 1.00 83.31 100 ILE A O 1
ATOM 764 N N . THR A 1 101 ? 5.358 -12.821 7.148 1.00 83.06 101 THR A N 1
ATOM 765 C CA . THR A 1 101 ? 6.177 -13.374 6.056 1.00 83.06 101 THR A CA 1
ATOM 766 C C . THR A 1 101 ? 5.356 -13.923 4.890 1.00 83.06 101 THR A C 1
ATOM 768 O O . THR A 1 101 ? 5.856 -13.980 3.759 1.00 83.06 101 THR A O 1
ATOM 771 N N . GLN A 1 102 ? 4.115 -14.342 5.141 1.00 85.56 102 GLN A N 1
ATOM 772 C CA . GLN A 1 102 ? 3.239 -14.950 4.140 1.00 85.56 102 GLN A CA 1
ATOM 773 C C . GLN A 1 102 ? 2.016 -14.069 3.883 1.00 85.56 102 GLN A C 1
ATOM 775 O O . GLN A 1 102 ? 1.881 -13.523 2.790 1.00 85.56 102 GLN A O 1
ATOM 780 N N . LYS A 1 103 ? 1.176 -13.841 4.899 1.00 87.19 103 LYS A N 1
ATOM 781 C CA . LYS A 1 103 ? -0.118 -13.160 4.712 1.00 87.19 103 LYS A CA 1
ATOM 782 C C . LYS A 1 103 ? 0.017 -11.682 4.368 1.00 87.19 103 LYS A C 1
ATOM 784 O O . LYS A 1 103 ? -0.673 -11.192 3.480 1.00 87.19 103 LYS A O 1
ATOM 789 N N . ARG A 1 104 ? 0.957 -10.965 4.987 1.00 86.50 104 ARG A N 1
ATOM 790 C CA . ARG A 1 104 ? 1.212 -9.547 4.688 1.00 86.50 104 ARG A CA 1
ATOM 791 C C . ARG A 1 104 ? 1.555 -9.327 3.220 1.00 86.50 104 ARG A C 1
ATOM 793 O O . ARG A 1 104 ? 1.130 -8.340 2.634 1.00 86.50 104 ARG A O 1
ATOM 800 N N . VAL A 1 105 ? 2.321 -10.243 2.640 1.00 85.38 105 VAL A N 1
ATOM 801 C CA . VAL A 1 105 ? 2.760 -10.167 1.246 1.00 85.38 105 VAL A CA 1
ATOM 802 C C . VAL A 1 105 ? 1.597 -10.354 0.264 1.00 85.38 105 VAL A C 1
ATOM 804 O O . VAL A 1 105 ? 1.643 -9.837 -0.848 1.00 85.38 105 VAL A O 1
ATOM 807 N N . GLU A 1 106 ? 0.568 -11.100 0.656 1.00 85.44 106 GLU A N 1
ATOM 808 C CA . GLU A 1 106 ? -0.629 -11.347 -0.156 1.00 85.44 106 GLU A CA 1
ATOM 809 C C . GLU A 1 106 ? -1.654 -10.218 -0.047 1.00 85.44 106 GLU A C 1
ATOM 811 O O . GLU A 1 106 ? -2.376 -9.958 -1.004 1.00 85.44 106 GLU A O 1
ATOM 816 N N . LEU A 1 107 ? -1.722 -9.560 1.111 1.00 87.75 107 LEU A N 1
ATOM 817 C CA . LEU A 1 107 ? -2.766 -8.587 1.425 1.00 87.75 107 LEU A CA 1
ATOM 818 C C . LEU A 1 107 ? -2.366 -7.140 1.113 1.00 87.75 107 LEU A C 1
ATOM 820 O O . LEU A 1 107 ? -3.219 -6.369 0.684 1.00 87.75 107 LEU A O 1
ATOM 824 N N . VAL A 1 108 ? -1.099 -6.764 1.326 1.00 89.25 108 VAL A N 1
ATOM 825 C CA . VAL A 1 108 ? -0.634 -5.380 1.136 1.00 89.25 108 VAL A CA 1
ATOM 826 C C . VAL A 1 108 ? -0.574 -5.025 -0.350 1.00 89.25 108 VAL A C 1
ATOM 828 O O . VAL A 1 108 ? 0.137 -5.686 -1.106 1.00 89.25 108 VAL A O 1
ATOM 831 N N . ASP A 1 109 ? -1.296 -3.968 -0.734 1.00 90.56 109 ASP A N 1
ATOM 832 C CA . ASP A 1 109 ? -1.245 -3.332 -2.050 1.00 90.56 109 ASP A CA 1
ATOM 833 C C . ASP A 1 109 ? 0.130 -2.728 -2.290 1.00 90.56 109 ASP A C 1
ATOM 835 O O . ASP A 1 109 ? 0.616 -1.911 -1.503 1.00 90.56 109 ASP A O 1
ATOM 839 N N . ILE A 1 110 ? 0.744 -3.115 -3.398 1.00 90.38 110 ILE A N 1
ATOM 840 C CA . ILE A 1 110 ? 2.024 -2.572 -3.827 1.00 90.38 110 ILE A CA 1
ATOM 841 C C . ILE A 1 110 ? 1.868 -2.120 -5.259 1.00 90.38 110 ILE A C 1
ATOM 843 O O . ILE A 1 110 ? 1.654 -2.927 -6.171 1.00 90.38 110 ILE A O 1
ATOM 847 N N . ARG A 1 111 ? 2.004 -0.814 -5.455 1.00 91.00 111 ARG A N 1
ATOM 848 C CA . ARG A 1 111 ? 1.916 -0.199 -6.773 1.00 91.00 111 ARG A CA 1
ATOM 849 C C . ARG A 1 111 ? 3.292 -0.115 -7.411 1.00 91.00 111 ARG A C 1
ATOM 851 O O . ARG A 1 111 ? 4.322 -0.150 -6.733 1.00 91.00 111 ARG A O 1
ATOM 858 N N . VAL A 1 112 ? 3.323 0.052 -8.732 1.00 89.56 112 VAL A N 1
ATOM 859 C CA . VAL A 1 112 ? 4.585 0.208 -9.479 1.00 89.56 112 VAL A CA 1
ATOM 860 C C . VAL A 1 112 ? 5.411 1.377 -8.933 1.00 89.56 112 VAL A C 1
ATOM 862 O O . VAL A 1 112 ? 6.622 1.248 -8.772 1.00 89.56 112 VAL A O 1
ATOM 865 N N . THR A 1 113 ? 4.762 2.479 -8.554 1.00 88.94 113 THR A N 1
ATOM 866 C CA . THR A 1 113 ? 5.419 3.656 -7.962 1.00 88.94 113 THR A CA 1
ATOM 867 C C . THR A 1 113 ? 6.042 3.407 -6.593 1.00 88.94 113 THR A C 1
ATOM 869 O O . THR A 1 113 ? 6.976 4.111 -6.225 1.00 88.94 113 THR A O 1
ATOM 872 N N . ASP A 1 114 ? 5.565 2.421 -5.830 1.00 88.75 114 ASP A N 1
ATOM 873 C CA . ASP A 1 114 ? 6.124 2.133 -4.504 1.00 88.75 114 ASP A CA 1
ATOM 874 C C . ASP A 1 114 ? 7.482 1.426 -4.610 1.00 88.75 114 ASP A C 1
ATOM 876 O O . ASP A 1 114 ? 8.341 1.579 -3.733 1.00 88.75 114 ASP A O 1
ATOM 880 N N . ILE A 1 115 ? 7.684 0.672 -5.696 1.00 90.25 115 ILE A N 1
ATOM 881 C CA . ILE A 1 115 ? 8.913 -0.076 -5.988 1.00 90.25 115 ILE A CA 1
ATOM 882 C C . ILE A 1 115 ? 9.861 0.723 -6.893 1.00 90.25 115 ILE A C 1
ATOM 884 O O . ILE A 1 115 ? 11.082 0.630 -6.742 1.00 90.25 115 ILE A O 1
ATOM 888 N N . ALA A 1 116 ? 9.325 1.501 -7.836 1.00 90.69 116 ALA A N 1
ATOM 889 C CA . ALA A 1 116 ? 10.118 2.296 -8.763 1.00 90.69 116 ALA A CA 1
ATOM 890 C C . ALA A 1 116 ? 10.817 3.450 -8.026 1.00 90.69 116 ALA A C 1
ATOM 892 O O . ALA A 1 116 ? 10.188 4.383 -7.539 1.00 90.69 116 ALA A O 1
ATOM 893 N N . THR A 1 117 ? 12.146 3.388 -7.956 1.00 88.94 117 THR A N 1
ATOM 894 C CA . THR A 1 117 ? 12.987 4.450 -7.381 1.00 88.94 117 THR A CA 1
ATOM 895 C C . THR A 1 117 ? 13.202 5.590 -8.370 1.00 88.94 117 THR A C 1
ATOM 897 O O . THR A 1 117 ? 13.300 6.745 -7.968 1.00 88.94 117 THR A O 1
ATOM 900 N N . ASN A 1 118 ? 13.315 5.265 -9.659 1.00 88.56 118 ASN A N 1
ATOM 901 C CA . ASN A 1 118 ? 13.539 6.241 -10.716 1.00 88.56 118 ASN A CA 1
ATOM 902 C C . ASN A 1 118 ? 12.819 5.811 -11.998 1.00 88.56 118 ASN A C 1
ATOM 904 O O . ASN A 1 118 ? 12.743 4.615 -12.291 1.00 88.56 118 ASN A O 1
ATOM 908 N N . ILE A 1 119 ? 12.294 6.789 -12.730 1.00 90.25 119 ILE A N 1
ATOM 909 C CA . ILE A 1 119 ? 11.498 6.632 -13.944 1.00 90.25 119 ILE A CA 1
ATOM 910 C C . ILE A 1 119 ? 12.104 7.580 -14.977 1.00 90.25 119 ILE A C 1
ATOM 912 O O . ILE A 1 119 ? 11.953 8.794 -14.862 1.00 90.25 119 ILE A O 1
ATOM 916 N N . GLU A 1 120 ? 12.815 7.033 -15.959 1.00 88.94 120 GLU A N 1
ATOM 917 C CA . GLU A 1 120 ? 13.548 7.817 -16.960 1.00 88.94 120 GLU A CA 1
ATOM 918 C C . GLU A 1 120 ? 13.160 7.382 -18.371 1.00 88.94 120 GLU A C 1
ATOM 920 O O . GLU A 1 120 ? 13.057 6.189 -18.648 1.00 88.94 120 GLU A O 1
ATOM 925 N N . ILE A 1 121 ? 12.992 8.342 -19.279 1.00 86.94 121 ILE A N 1
ATOM 926 C CA . ILE A 1 121 ? 12.889 8.066 -20.715 1.00 86.94 121 ILE A CA 1
ATOM 927 C C . ILE A 1 121 ? 14.309 8.105 -21.277 1.00 86.94 121 ILE A C 1
ATOM 929 O O . ILE A 1 121 ? 15.030 9.076 -21.048 1.00 86.94 121 ILE A O 1
ATOM 933 N N . LYS A 1 122 ? 14.721 7.036 -21.960 1.00 85.44 122 LYS A N 1
ATOM 934 C CA . LYS A 1 122 ? 16.051 6.910 -22.559 1.00 85.44 122 LYS A CA 1
ATOM 935 C C . LYS A 1 122 ? 15.957 6.644 -24.047 1.00 85.44 122 LYS A C 1
ATOM 937 O O . LYS A 1 122 ? 15.034 5.975 -24.513 1.00 85.44 122 LYS A O 1
ATOM 942 N N . ASP A 1 123 ? 16.961 7.131 -24.757 1.00 82.88 123 ASP A N 1
ATOM 943 C CA . ASP A 1 123 ? 17.123 6.868 -26.177 1.00 82.88 123 ASP A CA 1
ATOM 944 C C . ASP A 1 123 ? 17.844 5.539 -26.362 1.00 82.88 123 ASP A C 1
ATOM 946 O O . ASP A 1 123 ? 18.822 5.243 -25.664 1.00 82.88 123 ASP A O 1
ATOM 950 N N . THR A 1 124 ? 17.372 4.741 -27.312 1.00 78.75 124 THR A N 1
ATOM 951 C CA . THR A 1 124 ? 17.939 3.425 -27.619 1.00 78.75 124 THR A CA 1
ATOM 952 C C . THR A 1 124 ? 19.422 3.558 -27.984 1.00 78.75 124 THR A C 1
ATOM 954 O O . THR A 1 124 ? 20.261 2.889 -27.387 1.00 78.75 124 THR A O 1
ATOM 957 N N . GLU A 1 125 ? 19.790 4.514 -28.838 1.00 74.19 125 GLU A N 1
ATOM 958 C CA . GLU A 1 125 ? 21.192 4.757 -29.219 1.00 74.19 125 GLU A CA 1
ATOM 959 C C . GLU A 1 125 ? 22.099 5.022 -28.005 1.00 74.19 125 GLU A C 1
ATOM 961 O O . GLU A 1 125 ? 23.181 4.452 -27.894 1.00 74.19 125 GLU A O 1
ATOM 966 N N . SER A 1 126 ? 21.625 5.796 -27.023 1.00 72.25 126 SER A N 1
ATOM 967 C CA . SER A 1 126 ? 22.413 6.129 -25.828 1.00 72.25 126 SER A CA 1
ATOM 968 C C . SER A 1 126 ? 22.755 4.916 -24.951 1.00 72.25 126 SER A C 1
ATOM 970 O O . SER A 1 126 ? 23.767 4.925 -24.249 1.00 72.25 126 SER A O 1
ATOM 972 N N . VAL A 1 127 ? 21.915 3.877 -24.985 1.00 70.31 127 VAL A N 1
ATOM 973 C CA . VAL A 1 127 ? 22.024 2.677 -24.138 1.00 70.31 127 VAL A CA 1
AT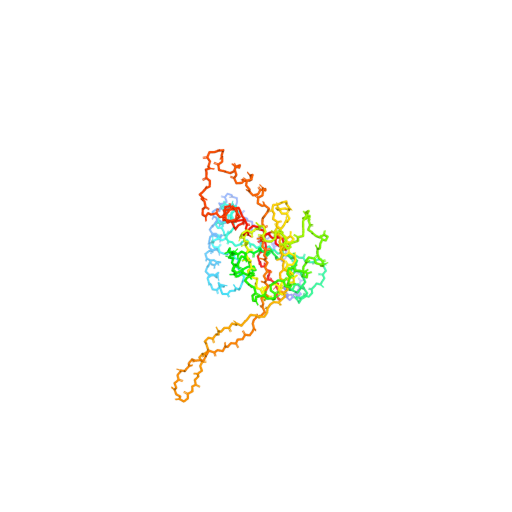OM 974 C C . VAL A 1 127 ? 22.731 1.529 -24.860 1.00 70.31 127 VAL A C 1
ATOM 976 O O . VAL A 1 127 ? 23.358 0.688 -24.212 1.00 70.31 127 VAL A O 1
ATOM 979 N N . PHE A 1 128 ? 22.627 1.495 -26.188 1.00 68.00 128 PHE A N 1
ATOM 980 C CA . PHE A 1 128 ? 23.175 0.447 -27.047 1.00 68.00 128 PHE A CA 1
ATOM 981 C C . PHE A 1 128 ? 24.431 0.868 -27.818 1.00 68.00 128 PHE A C 1
ATOM 983 O O . PHE A 1 128 ? 24.828 0.159 -28.738 1.00 68.00 128 PHE A O 1
ATOM 990 N N . ASN A 1 129 ? 25.083 1.970 -27.433 1.00 64.69 129 ASN A N 1
ATOM 991 C CA . ASN A 1 129 ? 26.414 2.312 -27.939 1.00 64.69 129 ASN A CA 1
ATOM 992 C C . ASN A 1 129 ? 27.338 1.082 -27.872 1.00 64.69 129 ASN A C 1
ATOM 994 O O . ASN A 1 129 ? 27.382 0.406 -26.841 1.00 64.69 129 ASN A O 1
ATOM 998 N N . ASP A 1 130 ? 28.083 0.826 -28.953 1.00 55.72 130 ASP A N 1
ATOM 999 C CA . ASP A 1 130 ? 28.799 -0.425 -29.288 1.00 55.72 130 ASP A CA 1
ATOM 1000 C C . ASP A 1 130 ? 29.697 -1.046 -28.187 1.00 55.72 130 ASP A C 1
ATOM 1002 O O . ASP A 1 130 ? 30.169 -2.174 -28.325 1.00 55.72 130 ASP A O 1
ATOM 1006 N N . MET A 1 131 ? 29.934 -0.351 -27.073 1.00 55.41 131 MET A N 1
ATOM 1007 C CA . MET A 1 131 ? 30.754 -0.804 -25.946 1.00 55.41 131 MET A CA 1
ATOM 1008 C C . MET A 1 131 ? 29.973 -1.518 -24.825 1.00 55.41 131 MET A C 1
ATOM 1010 O O . MET A 1 131 ? 30.579 -2.269 -24.057 1.00 55.41 131 MET A O 1
ATOM 1014 N N . ASP A 1 132 ? 28.645 -1.373 -24.736 1.00 64.75 132 ASP A N 1
ATOM 1015 C CA . ASP A 1 132 ? 27.827 -1.989 -23.673 1.00 64.75 132 ASP A CA 1
ATOM 1016 C C . ASP A 1 132 ? 27.337 -3.399 -24.062 1.00 64.75 132 ASP A C 1
ATOM 1018 O O . ASP A 1 132 ? 26.143 -3.710 -24.128 1.00 64.75 132 ASP A O 1
ATOM 1022 N N . THR A 1 133 ? 28.300 -4.305 -24.273 1.00 64.38 133 THR A N 1
ATOM 1023 C CA . THR A 1 133 ? 28.067 -5.741 -24.554 1.00 64.38 133 THR A CA 1
ATOM 1024 C C . THR A 1 133 ? 27.101 -6.402 -23.570 1.00 64.38 133 THR A C 1
ATOM 1026 O O . THR A 1 133 ? 26.375 -7.330 -23.931 1.00 64.38 133 THR A O 1
ATOM 1029 N N . PHE A 1 134 ? 27.054 -5.910 -22.332 1.00 70.19 134 PHE A N 1
ATOM 1030 C CA . PHE A 1 134 ? 26.148 -6.394 -21.304 1.00 70.19 134 PHE A CA 1
ATOM 1031 C C . PHE A 1 134 ? 24.667 -6.176 -21.661 1.00 70.19 134 PHE A C 1
ATOM 1033 O O . PHE A 1 134 ? 23.877 -7.120 -21.586 1.00 70.19 134 PHE A O 1
ATOM 1040 N N . ASN A 1 135 ? 24.292 -4.962 -22.083 1.00 71.50 135 ASN A N 1
ATOM 1041 C CA . ASN A 1 135 ? 22.910 -4.645 -22.447 1.00 71.50 135 ASN A CA 1
ATOM 1042 C C . ASN A 1 135 ? 22.498 -5.488 -23.654 1.00 71.50 135 ASN A C 1
ATOM 1044 O O . ASN A 1 135 ? 21.502 -6.198 -23.589 1.00 71.50 135 ASN A O 1
ATOM 1048 N N . ILE A 1 136 ? 23.321 -5.515 -24.705 1.00 71.31 136 ILE A N 1
ATOM 1049 C CA . ILE A 1 136 ? 23.056 -6.289 -25.928 1.00 71.31 136 ILE A CA 1
ATOM 1050 C C . ILE A 1 136 ? 22.820 -7.773 -25.611 1.00 71.31 136 ILE A C 1
ATOM 1052 O O . ILE A 1 136 ? 21.858 -8.373 -26.096 1.00 71.31 136 ILE A O 1
ATOM 1056 N N . ASN A 1 137 ? 23.670 -8.369 -24.772 1.00 73.94 137 ASN A N 1
ATOM 1057 C CA . ASN A 1 137 ? 23.523 -9.766 -24.371 1.00 73.94 137 ASN A CA 1
ATOM 1058 C C . ASN A 1 137 ? 22.256 -9.999 -23.550 1.00 73.94 137 ASN A C 1
ATOM 1060 O O . ASN A 1 137 ? 21.609 -11.028 -23.725 1.00 73.94 137 ASN A O 1
ATOM 1064 N N . HIS A 1 138 ? 21.867 -9.057 -22.691 1.00 78.62 138 HIS A N 1
ATOM 1065 C CA . HIS A 1 138 ? 20.627 -9.173 -21.939 1.00 78.62 138 HIS A CA 1
ATOM 1066 C C . HIS A 1 138 ? 19.404 -9.316 -22.860 1.00 78.62 138 HIS A C 1
ATOM 1068 O O . HIS A 1 138 ? 18.650 -10.274 -22.676 1.00 78.62 138 HIS A O 1
ATOM 1074 N N . TYR A 1 139 ? 19.204 -8.427 -23.838 1.00 77.56 139 TYR A N 1
ATOM 1075 C CA . TYR A 1 139 ? 18.008 -8.496 -24.694 1.00 77.56 139 TYR A CA 1
ATOM 1076 C C . TYR A 1 139 ? 18.001 -9.752 -25.564 1.00 77.56 139 TYR A C 1
ATOM 1078 O O . TYR A 1 139 ? 16.963 -10.398 -25.677 1.00 77.56 139 TYR A O 1
ATOM 1086 N N . LYS A 1 140 ? 19.164 -10.165 -26.087 1.00 74.50 140 LYS A N 1
ATOM 1087 C CA . LYS A 1 140 ? 19.301 -11.437 -26.818 1.00 74.50 140 LYS A CA 1
ATOM 1088 C C . LYS A 1 140 ? 18.945 -12.639 -25.945 1.00 74.50 140 LYS A C 1
ATOM 1090 O O . LYS A 1 140 ? 18.240 -13.542 -26.378 1.00 74.50 140 LYS A O 1
ATOM 1095 N N . MET A 1 141 ? 19.401 -12.655 -24.694 1.00 74.44 141 MET A N 1
ATOM 1096 C CA . MET A 1 141 ? 19.042 -13.712 -23.747 1.00 74.44 141 MET A CA 1
ATOM 1097 C C . MET A 1 141 ? 17.546 -13.684 -23.434 1.00 74.44 141 MET A C 1
ATOM 1099 O O . MET A 1 141 ? 16.900 -14.727 -23.419 1.00 74.44 141 MET A O 1
ATOM 1103 N N . TYR A 1 142 ? 16.972 -12.501 -23.223 1.00 77.19 142 TYR A N 1
ATOM 1104 C CA . TYR A 1 142 ? 15.540 -12.372 -22.990 1.00 77.19 142 TYR A CA 1
ATOM 1105 C C . TYR A 1 142 ? 14.725 -12.923 -24.168 1.00 77.19 142 TYR A C 1
ATOM 1107 O O . TYR A 1 142 ? 13.783 -13.676 -23.933 1.00 77.19 142 TYR A O 1
ATOM 1115 N N . GLU A 1 143 ? 15.136 -12.628 -25.403 1.00 73.75 143 GLU A N 1
ATOM 1116 C CA . GLU A 1 143 ? 14.546 -13.160 -26.635 1.00 73.75 143 GLU A CA 1
ATOM 1117 C C . GLU A 1 143 ? 14.566 -14.685 -26.690 1.00 73.75 143 GLU A C 1
ATOM 1119 O O . GLU A 1 143 ? 13.531 -15.310 -26.918 1.00 73.75 143 GLU A O 1
ATOM 1124 N N . LEU A 1 144 ? 15.720 -15.291 -26.409 1.00 71.38 144 LEU A N 1
ATOM 1125 C CA . LEU A 1 144 ? 15.880 -16.743 -26.443 1.00 71.38 144 LEU A CA 1
ATOM 1126 C C . LEU A 1 144 ? 14.970 -17.462 -25.439 1.00 71.38 144 LEU A C 1
ATOM 1128 O O . LEU A 1 144 ? 14.412 -18.508 -25.762 1.00 71.38 144 LEU A O 1
ATOM 1132 N N . PHE A 1 145 ? 14.814 -16.916 -24.230 1.00 69.88 145 PHE A N 1
ATOM 1133 C CA . PHE A 1 145 ? 14.057 -17.576 -23.160 1.00 69.88 145 PHE A CA 1
ATOM 1134 C C . PHE A 1 145 ? 12.573 -17.196 -23.108 1.00 69.88 145 PHE A C 1
ATOM 1136 O O . PHE A 1 145 ? 11.784 -17.941 -22.531 1.00 69.88 145 PHE A O 1
ATOM 1143 N N . ASN A 1 146 ? 12.180 -16.055 -23.681 1.00 70.19 146 ASN A N 1
ATOM 1144 C CA . ASN A 1 146 ? 10.834 -15.493 -23.524 1.00 70.19 146 ASN A CA 1
ATOM 1145 C C . ASN A 1 146 ? 10.130 -15.198 -24.854 1.00 70.19 146 ASN A C 1
ATOM 1147 O O . ASN A 1 146 ? 9.107 -14.516 -24.847 1.00 70.19 146 ASN A O 1
ATOM 1151 N N . SER A 1 147 ? 10.615 -15.732 -25.978 1.00 64.81 147 SER A N 1
ATOM 1152 C CA . SER A 1 147 ? 9.986 -15.580 -27.301 1.00 64.81 147 SER A CA 1
ATOM 1153 C C . SER A 1 147 ? 8.482 -15.894 -27.299 1.00 64.81 147 SER A C 1
ATOM 1155 O O . SER A 1 147 ? 7.702 -15.187 -27.925 1.00 64.81 147 SER A O 1
ATOM 1157 N N . HIS A 1 148 ? 8.044 -16.888 -26.519 1.00 63.50 148 HIS A N 1
ATOM 1158 C CA . HIS A 1 148 ? 6.629 -17.256 -26.377 1.00 63.50 148 HIS A CA 1
ATOM 1159 C C . HIS A 1 148 ? 5.758 -16.225 -25.640 1.00 63.50 148 HIS A C 1
ATOM 1161 O O . HIS A 1 148 ? 4.538 -16.257 -25.773 1.00 63.50 148 HIS A O 1
ATOM 1167 N N . LEU A 1 149 ? 6.353 -15.345 -24.830 1.00 60.31 149 LEU A N 1
ATOM 1168 C CA . LEU A 1 149 ? 5.632 -14.336 -24.040 1.00 60.31 149 LEU A CA 1
ATOM 1169 C C . LEU A 1 149 ? 5.385 -13.042 -24.825 1.00 60.31 149 LEU A C 1
ATOM 1171 O O . LEU A 1 149 ? 4.669 -12.160 -24.353 1.00 60.31 149 LEU A O 1
ATOM 1175 N N . LEU A 1 150 ? 5.971 -12.925 -26.015 1.00 62.50 150 LEU A N 1
ATOM 1176 C CA . LEU A 1 150 ? 5.967 -11.717 -26.817 1.00 62.50 150 LEU A CA 1
ATOM 1177 C C . LEU A 1 150 ? 5.227 -11.977 -28.127 1.00 62.50 150 LEU A C 1
ATOM 1179 O O . LEU A 1 150 ? 5.713 -12.680 -29.005 1.00 62.50 150 LEU A O 1
ATOM 1183 N N . ASN A 1 151 ? 4.058 -11.356 -28.290 1.00 58.97 151 ASN A N 1
ATOM 1184 C CA . ASN A 1 151 ? 3.316 -11.357 -29.556 1.00 58.97 151 ASN A CA 1
ATOM 1185 C C . ASN A 1 151 ? 3.932 -10.357 -30.548 1.00 58.97 151 ASN A C 1
ATOM 1187 O O . ASN A 1 151 ? 3.263 -9.441 -31.029 1.00 58.97 151 ASN A O 1
ATOM 1191 N N . ILE A 1 152 ? 5.230 -10.489 -30.807 1.00 62.22 152 ILE A N 1
ATOM 1192 C CA . ILE A 1 152 ? 5.972 -9.625 -31.717 1.00 62.22 152 ILE A CA 1
ATOM 1193 C C . ILE A 1 152 ? 6.192 -10.425 -32.997 1.00 62.22 152 ILE A C 1
ATOM 1195 O O . ILE A 1 152 ? 6.863 -11.449 -32.991 1.00 62.22 152 ILE A O 1
ATOM 1199 N N . GLY A 1 153 ? 5.616 -9.970 -34.111 1.00 60.47 153 GLY A N 1
ATOM 1200 C CA . GLY A 1 153 ? 5.808 -10.587 -35.433 1.00 60.47 153 GLY A CA 1
ATOM 1201 C C . GLY A 1 153 ? 7.200 -10.352 -36.042 1.00 60.47 153 GLY A C 1
ATOM 1202 O O . GLY A 1 153 ? 7.355 -10.478 -37.251 1.00 60.47 153 GLY A O 1
ATOM 1203 N N . MET A 1 154 ? 8.178 -9.945 -35.231 1.00 67.00 154 MET A N 1
ATOM 1204 C CA . MET A 1 154 ? 9.552 -9.599 -35.600 1.00 67.00 154 MET A CA 1
ATOM 1205 C C . MET A 1 154 ? 10.498 -9.930 -34.430 1.00 67.00 154 MET A C 1
ATOM 1207 O O . MET A 1 154 ? 10.035 -9.986 -33.286 1.00 67.00 154 MET A O 1
ATOM 1211 N N . PRO A 1 155 ? 11.799 -10.159 -34.683 1.00 68.50 155 PRO A N 1
ATOM 1212 C CA . PRO A 1 155 ? 12.770 -10.368 -33.612 1.00 68.50 155 PRO A CA 1
ATOM 1213 C C . PRO A 1 155 ? 12.880 -9.130 -32.710 1.00 68.50 155 PRO A C 1
ATOM 1215 O O . PRO A 1 155 ? 12.685 -7.989 -33.143 1.00 68.50 155 PRO A O 1
ATOM 1218 N N . ILE A 1 156 ? 13.187 -9.353 -31.430 1.00 71.06 156 ILE A N 1
ATOM 1219 C CA . ILE A 1 156 ? 13.224 -8.296 -30.406 1.00 71.06 156 ILE A CA 1
ATOM 1220 C C . ILE A 1 156 ? 14.306 -7.276 -30.730 1.00 71.06 156 ILE A C 1
ATOM 1222 O O . ILE A 1 156 ? 14.091 -6.087 -30.508 1.00 71.06 156 ILE A O 1
ATOM 1226 N N . SER A 1 157 ? 15.447 -7.717 -31.269 1.00 67.12 157 SER A N 1
ATOM 1227 C CA . SER A 1 157 ? 16.517 -6.816 -31.705 1.00 67.12 157 SER A CA 1
ATOM 1228 C C . SER A 1 157 ? 15.993 -5.748 -32.656 1.00 67.12 157 SER A C 1
ATOM 1230 O O . SER A 1 157 ? 16.225 -4.562 -32.437 1.00 67.12 157 SER A O 1
ATOM 1232 N N . ASP A 1 158 ? 15.222 -6.160 -33.659 1.00 69.62 158 ASP A N 1
ATOM 1233 C CA . ASP A 1 158 ? 14.722 -5.273 -34.706 1.00 69.62 158 ASP A CA 1
ATOM 1234 C C . ASP A 1 158 ? 13.622 -4.369 -34.154 1.00 69.62 158 ASP A C 1
ATOM 1236 O O . ASP A 1 158 ? 13.570 -3.182 -34.469 1.00 69.62 158 ASP A O 1
ATOM 1240 N N . PHE A 1 159 ? 12.791 -4.895 -33.251 1.00 72.81 159 PHE A N 1
ATOM 1241 C CA . PHE A 1 159 ? 11.786 -4.103 -32.552 1.00 72.81 159 PHE A CA 1
ATOM 1242 C C . PHE A 1 159 ? 12.408 -3.030 -31.643 1.00 72.81 159 PHE A C 1
ATOM 1244 O O . PHE A 1 159 ? 11.955 -1.883 -31.635 1.00 72.81 159 PHE A O 1
ATOM 1251 N N . VAL A 1 160 ? 13.454 -3.374 -30.891 1.00 73.44 160 VAL A N 1
ATOM 1252 C CA . VAL A 1 160 ? 14.175 -2.435 -30.023 1.00 73.44 160 VAL A CA 1
ATOM 1253 C C . VAL A 1 160 ? 14.882 -1.374 -30.860 1.00 73.44 160 VAL A C 1
ATOM 1255 O O . VAL A 1 160 ? 14.751 -0.197 -30.545 1.00 73.44 160 VAL A O 1
ATOM 1258 N N . ILE A 1 161 ? 15.550 -1.762 -31.952 1.00 68.38 161 ILE A N 1
ATOM 1259 C CA . ILE A 1 161 ? 16.214 -0.831 -32.879 1.00 68.38 161 ILE A CA 1
ATOM 1260 C C . ILE A 1 161 ? 15.195 0.088 -33.569 1.00 68.38 161 ILE A C 1
ATOM 1262 O O . ILE A 1 161 ? 15.467 1.269 -33.764 1.00 68.38 161 ILE A O 1
ATOM 1266 N N . SER A 1 162 ? 14.002 -0.418 -33.904 1.00 67.31 162 SER A N 1
ATOM 1267 C CA . SER A 1 162 ? 12.942 0.392 -34.521 1.00 67.31 162 SER A CA 1
ATOM 1268 C C . SER A 1 162 ? 12.384 1.472 -33.590 1.00 67.31 162 SER A C 1
ATOM 1270 O O . SER A 1 162 ? 11.872 2.492 -34.054 1.00 67.31 162 SER A O 1
ATOM 1272 N N . ASN A 1 163 ? 12.481 1.260 -32.276 1.00 69.62 163 ASN A N 1
ATOM 1273 C CA . ASN A 1 163 ? 12.038 2.214 -31.275 1.00 69.62 163 ASN A CA 1
ATOM 1274 C C . ASN A 1 163 ? 13.169 3.167 -30.910 1.00 69.62 163 ASN A C 1
ATOM 1276 O O . ASN A 1 163 ? 14.171 2.772 -30.324 1.00 69.62 163 ASN A O 1
ATOM 1280 N N . THR A 1 164 ? 12.971 4.455 -31.178 1.00 72.94 164 THR A N 1
ATOM 1281 C CA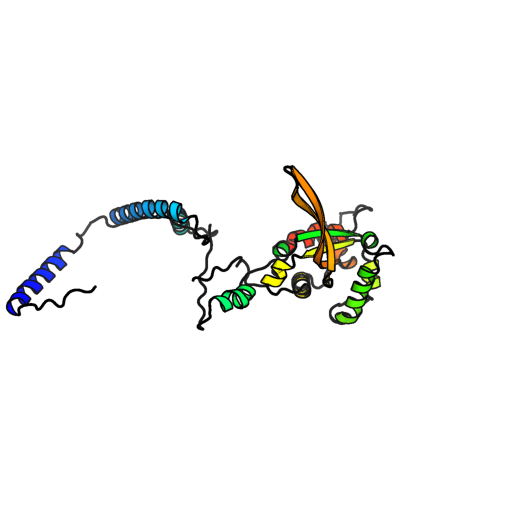 . THR A 1 164 ? 13.978 5.480 -30.876 1.00 72.94 164 THR A CA 1
ATOM 1282 C C . THR A 1 164 ? 14.126 5.718 -29.373 1.00 72.94 164 THR A C 1
ATOM 1284 O O . THR A 1 164 ? 15.232 5.976 -28.906 1.00 72.94 164 THR A O 1
ATOM 1287 N N . THR A 1 165 ? 13.031 5.617 -28.603 1.00 83.75 165 THR A N 1
ATOM 1288 C CA . THR A 1 165 ? 13.033 5.858 -27.150 1.00 83.75 165 THR A CA 1
ATOM 1289 C C . THR A 1 165 ? 12.201 4.835 -26.381 1.00 83.75 165 THR A C 1
ATOM 1291 O O . THR A 1 165 ? 11.200 4.316 -26.880 1.00 83.75 165 THR A O 1
ATOM 1294 N N . PHE A 1 166 ? 12.599 4.570 -25.138 1.00 86.94 166 PHE A N 1
ATOM 1295 C CA . PHE A 1 166 ? 11.934 3.644 -24.224 1.00 86.94 166 PHE A CA 1
ATOM 1296 C C . PHE A 1 166 ? 11.906 4.199 -22.797 1.00 86.94 166 PHE A C 1
ATOM 1298 O O . PHE A 1 166 ? 12.660 5.104 -22.440 1.00 86.94 166 PHE A O 1
ATOM 1305 N N . LEU A 1 167 ? 11.015 3.662 -21.968 1.00 88.12 167 LEU A N 1
ATOM 1306 C CA . LEU A 1 167 ? 10.866 4.056 -20.570 1.00 88.12 167 LEU A CA 1
ATOM 1307 C C . LEU A 1 167 ? 11.568 3.033 -19.670 1.00 88.12 167 LEU A C 1
ATOM 1309 O O . LEU A 1 167 ? 11.188 1.866 -19.651 1.00 88.12 167 LEU A O 1
ATOM 1313 N N . ARG A 1 168 ? 12.568 3.472 -18.903 1.00 89.62 168 ARG A N 1
ATOM 1314 C CA . ARG A 1 168 ? 13.315 2.653 -17.942 1.00 89.62 168 ARG A CA 1
ATOM 1315 C C . ARG A 1 168 ? 12.850 2.924 -16.518 1.00 89.62 168 ARG A C 1
ATOM 1317 O O . ARG A 1 168 ? 12.987 4.034 -16.000 1.00 89.62 168 ARG A O 1
ATOM 1324 N N . LEU A 1 169 ? 12.372 1.878 -15.854 1.00 91.06 169 LEU A N 1
ATOM 1325 C CA . LEU A 1 169 ? 12.078 1.875 -14.424 1.00 91.06 169 LEU A CA 1
ATOM 1326 C C . LEU A 1 169 ? 13.252 1.261 -13.659 1.00 91.06 169 LEU A C 1
ATOM 1328 O O . LEU A 1 169 ? 13.651 0.129 -13.923 1.00 91.06 169 LEU A O 1
ATOM 1332 N N . THR A 1 170 ? 13.786 1.990 -12.681 1.00 90.94 170 THR A N 1
ATOM 1333 C CA . THR A 1 170 ? 14.778 1.472 -11.725 1.00 90.94 170 THR A CA 1
ATOM 1334 C C . THR A 1 170 ? 14.059 0.971 -10.482 1.00 90.94 170 THR A C 1
ATOM 1336 O O . THR A 1 170 ? 13.399 1.762 -9.809 1.00 90.94 170 THR A O 1
ATOM 1339 N N . LEU A 1 171 ? 14.182 -0.314 -10.154 1.00 91.69 171 LEU A N 1
ATOM 1340 C CA . LEU A 1 171 ? 13.432 -0.935 -9.058 1.00 91.69 171 LEU A CA 1
ATOM 1341 C C . LEU A 1 171 ? 14.258 -1.068 -7.767 1.00 91.69 171 LEU A C 1
ATOM 1343 O O . LEU A 1 171 ? 15.445 -1.400 -7.803 1.00 91.69 171 LEU A O 1
ATOM 1347 N N . ASP A 1 172 ? 13.609 -0.859 -6.617 1.00 90.25 172 ASP A N 1
ATOM 1348 C CA . ASP A 1 172 ? 14.200 -1.074 -5.289 1.00 90.25 172 ASP A CA 1
ATOM 1349 C C . ASP A 1 172 ? 14.141 -2.552 -4.874 1.00 90.25 172 ASP A C 1
ATOM 1351 O O . ASP A 1 172 ? 13.088 -3.086 -4.512 1.00 90.25 172 ASP A O 1
ATOM 1355 N N . ILE A 1 173 ? 15.305 -3.202 -4.851 1.00 89.38 173 ILE A N 1
ATOM 1356 C CA . ILE A 1 173 ? 15.438 -4.621 -4.502 1.00 89.38 173 ILE A CA 1
ATOM 1357 C C . ILE A 1 173 ? 14.973 -4.922 -3.079 1.00 89.38 173 ILE A C 1
ATOM 1359 O O . ILE A 1 173 ? 14.398 -5.984 -2.844 1.00 89.38 173 ILE A O 1
ATOM 1363 N N . ASN A 1 174 ? 15.187 -4.014 -2.124 1.00 88.94 174 ASN A N 1
ATOM 1364 C CA . ASN A 1 174 ? 14.842 -4.290 -0.731 1.00 88.94 174 ASN A CA 1
ATOM 1365 C C . ASN A 1 174 ? 13.326 -4.430 -0.570 1.00 88.94 174 ASN A C 1
ATOM 1367 O O . ASN A 1 174 ? 12.855 -5.368 0.076 1.00 88.94 174 ASN A O 1
ATOM 1371 N N . LYS A 1 175 ? 12.569 -3.536 -1.216 1.00 88.00 175 LYS A N 1
ATOM 1372 C CA . LYS A 1 175 ? 11.102 -3.586 -1.234 1.00 88.00 175 LYS A CA 1
ATOM 1373 C C . LYS A 1 175 ? 10.585 -4.778 -2.033 1.00 88.00 175 LYS A C 1
ATOM 1375 O O . LYS A 1 175 ? 9.657 -5.457 -1.601 1.00 88.00 175 LYS A O 1
ATOM 1380 N N . MET A 1 176 ? 11.201 -5.079 -3.176 1.00 89.88 176 MET A N 1
ATOM 1381 C CA . MET A 1 176 ? 10.842 -6.268 -3.957 1.00 89.88 176 MET A CA 1
ATOM 1382 C C . MET A 1 176 ? 11.025 -7.553 -3.147 1.00 89.88 176 MET A C 1
ATOM 1384 O O . MET A 1 176 ? 10.144 -8.411 -3.145 1.00 89.88 176 MET A O 1
ATOM 1388 N N . TYR A 1 177 ? 12.133 -7.665 -2.410 1.00 88.88 177 TYR A N 1
ATOM 1389 C CA . TYR A 1 177 ? 12.425 -8.827 -1.578 1.00 88.88 177 TYR A CA 1
ATOM 1390 C C . TYR A 1 177 ? 11.455 -8.947 -0.399 1.00 88.88 177 TYR A C 1
ATOM 1392 O O . TYR A 1 177 ? 10.902 -10.025 -0.177 1.00 88.88 177 TYR A O 1
ATOM 1400 N N . SER A 1 178 ? 11.178 -7.849 0.319 1.00 87.12 178 SER A N 1
ATOM 1401 C CA . SER A 1 178 ? 10.240 -7.867 1.453 1.00 87.12 178 SER A CA 1
ATOM 1402 C C . SER A 1 178 ? 8.830 -8.295 1.051 1.00 87.12 178 SER A C 1
ATOM 1404 O O . SER A 1 178 ? 8.106 -8.867 1.863 1.00 87.12 178 SER A O 1
ATOM 1406 N N . HIS A 1 179 ? 8.455 -8.050 -0.204 1.00 87.94 179 HIS A N 1
ATOM 1407 C CA . HIS A 1 179 ? 7.147 -8.385 -0.750 1.00 87.94 179 HIS A CA 1
ATOM 1408 C C . HIS A 1 179 ? 7.149 -9.567 -1.731 1.00 87.94 179 HIS A C 1
ATOM 1410 O O . HIS A 1 179 ? 6.123 -9.856 -2.346 1.00 87.94 179 HIS A O 1
ATOM 1416 N N . LYS A 1 180 ? 8.268 -10.292 -1.869 1.00 89.31 180 LYS A N 1
ATOM 1417 C CA . LYS A 1 180 ? 8.403 -11.441 -2.786 1.00 89.31 180 LYS A CA 1
ATOM 1418 C C . LYS A 1 180 ? 7.882 -11.127 -4.201 1.00 89.31 180 LYS A C 1
ATOM 1420 O O . LYS A 1 180 ? 7.090 -11.893 -4.751 1.00 89.31 180 LYS A O 1
ATOM 1425 N N . ILE A 1 181 ? 8.277 -9.978 -4.749 1.00 91.06 181 ILE A N 1
ATOM 1426 C CA . ILE A 1 181 ? 7.915 -9.526 -6.101 1.00 91.06 181 ILE A CA 1
ATOM 1427 C C . ILE A 1 181 ? 9.113 -9.720 -7.018 1.00 91.06 181 ILE A C 1
ATOM 1429 O O . ILE A 1 181 ? 10.211 -9.259 -6.704 1.00 91.06 181 ILE A O 1
ATOM 1433 N N . MET A 1 182 ? 8.899 -10.365 -8.163 1.00 91.00 182 MET A N 1
ATOM 1434 C CA . MET A 1 182 ? 9.911 -10.484 -9.209 1.00 91.00 182 MET A CA 1
ATOM 1435 C C . MET A 1 182 ? 9.716 -9.406 -10.288 1.00 91.00 182 MET A C 1
ATOM 1437 O O . MET A 1 182 ? 8.589 -8.959 -10.510 1.00 91.00 182 MET A O 1
ATOM 1441 N N . PRO A 1 183 ? 10.771 -9.009 -11.027 1.00 89.56 183 PRO A N 1
ATOM 1442 C CA . PRO A 1 183 ? 10.646 -8.045 -12.129 1.00 89.56 183 PRO A CA 1
ATOM 1443 C C . PRO A 1 183 ? 9.614 -8.463 -13.190 1.00 89.56 183 PRO A C 1
ATOM 1445 O O . PRO A 1 183 ? 8.913 -7.628 -13.753 1.00 89.56 183 PRO A O 1
ATOM 1448 N N . ASN A 1 184 ? 9.465 -9.772 -13.416 1.00 89.19 184 ASN A N 1
ATOM 1449 C CA . ASN A 1 184 ? 8.469 -10.310 -14.340 1.00 89.19 184 ASN A CA 1
ATOM 1450 C C . ASN A 1 184 ? 7.024 -10.046 -13.875 1.00 89.19 184 ASN A C 1
ATOM 1452 O O . ASN A 1 184 ? 6.140 -9.838 -14.701 1.00 89.19 184 ASN A O 1
ATOM 1456 N N . ASP A 1 185 ? 6.774 -10.019 -12.564 1.00 89.75 185 ASP A N 1
ATOM 1457 C CA . ASP A 1 185 ? 5.446 -9.715 -12.019 1.00 89.75 185 ASP A CA 1
ATOM 1458 C C . ASP A 1 185 ? 5.084 -8.245 -12.259 1.00 89.75 185 ASP A C 1
ATOM 1460 O O . ASP A 1 185 ? 3.943 -7.937 -12.598 1.00 89.75 185 ASP A O 1
ATOM 1464 N N . VAL A 1 186 ? 6.076 -7.350 -12.180 1.00 90.19 186 VAL A N 1
ATOM 1465 C CA . VAL A 1 186 ? 5.920 -5.933 -12.540 1.00 90.19 186 VAL A CA 1
ATOM 1466 C C . VAL A 1 186 ? 5.545 -5.800 -14.015 1.00 90.19 186 VAL A C 1
ATOM 1468 O O . VAL A 1 186 ? 4.583 -5.106 -14.341 1.00 90.19 186 VAL A O 1
ATOM 1471 N N . CYS A 1 187 ? 6.239 -6.515 -14.906 1.00 89.06 187 CYS A N 1
ATOM 1472 C CA . CYS A 1 187 ? 5.904 -6.498 -16.328 1.00 89.06 187 CYS A CA 1
ATOM 1473 C C . CYS A 1 187 ? 4.501 -7.032 -16.613 1.00 89.06 187 CYS A C 1
ATOM 1475 O O . CYS A 1 187 ? 3.749 -6.392 -17.345 1.00 89.06 187 CYS A O 1
ATOM 1477 N N . LYS A 1 188 ? 4.099 -8.141 -15.986 1.00 87.69 188 LYS A N 1
ATOM 1478 C CA . LYS A 1 188 ? 2.733 -8.669 -16.114 1.00 87.69 188 LYS A CA 1
ATOM 1479 C C . LYS A 1 188 ? 1.683 -7.664 -15.647 1.00 87.69 188 LYS A C 1
ATOM 1481 O O . LYS A 1 188 ? 0.661 -7.519 -16.310 1.00 87.69 188 LYS A O 1
ATOM 1486 N N . ALA A 1 189 ? 1.930 -6.966 -14.539 1.00 88.00 189 ALA A N 1
ATOM 1487 C CA . ALA A 1 189 ? 1.009 -5.962 -14.015 1.00 88.00 189 ALA A CA 1
ATOM 1488 C C . ALA A 1 189 ? 0.848 -4.771 -14.973 1.00 88.00 189 ALA A C 1
ATOM 1490 O O . ALA A 1 189 ? -0.275 -4.365 -15.253 1.00 88.00 189 ALA A O 1
ATOM 1491 N N . ILE A 1 190 ? 1.952 -4.261 -15.529 1.00 87.25 190 ILE A N 1
ATOM 1492 C CA . ILE A 1 190 ? 1.933 -3.147 -16.493 1.00 87.25 190 ILE A CA 1
ATOM 1493 C C . ILE A 1 190 ? 1.267 -3.564 -17.806 1.00 87.25 190 ILE A C 1
ATOM 1495 O O . ILE A 1 190 ? 0.491 -2.805 -18.387 1.00 87.25 190 ILE A O 1
ATOM 1499 N N . MET A 1 191 ? 1.560 -4.778 -18.272 1.00 84.06 191 MET A N 1
ATOM 1500 C CA . MET A 1 191 ? 1.000 -5.290 -19.515 1.00 84.06 191 MET A CA 1
ATOM 1501 C C . MET A 1 191 ? -0.487 -5.609 -19.381 1.00 84.06 191 MET A C 1
ATOM 1503 O O . MET A 1 191 ? -1.183 -5.444 -20.365 1.00 84.06 191 MET A O 1
ATOM 1507 N N . LYS A 1 192 ? -1.004 -5.994 -18.204 1.00 80.81 192 LYS A N 1
ATOM 1508 C CA . LYS A 1 192 ? -2.405 -6.420 -18.009 1.00 80.81 192 LYS A CA 1
ATOM 1509 C C . LYS A 1 192 ? -3.446 -5.443 -18.570 1.00 80.81 192 LYS A C 1
ATOM 1511 O O . LYS A 1 192 ? -4.393 -5.893 -19.211 1.00 80.81 192 LYS A O 1
ATOM 1516 N N . ASP A 1 193 ? -3.255 -4.142 -18.359 1.00 70.06 193 ASP A N 1
ATOM 1517 C CA . ASP A 1 193 ? -4.203 -3.110 -18.804 1.00 70.06 193 ASP A CA 1
ATOM 1518 C C . ASP A 1 193 ? -3.903 -2.601 -20.231 1.00 70.06 193 ASP A C 1
ATOM 1520 O O . ASP A 1 193 ? -4.795 -2.091 -20.904 1.00 70.06 193 ASP A O 1
ATOM 1524 N N . ASN A 1 194 ? -2.668 -2.780 -20.725 1.00 68.69 194 ASN A N 1
ATOM 1525 C CA . ASN A 1 194 ? -2.181 -2.265 -22.015 1.00 68.69 194 ASN A CA 1
ATOM 1526 C C . ASN A 1 194 ? -1.528 -3.361 -22.885 1.00 68.69 194 ASN A C 1
ATOM 1528 O O . ASN A 1 194 ? -0.524 -3.109 -23.556 1.00 68.69 194 ASN A O 1
ATOM 1532 N N . LEU A 1 195 ? -2.096 -4.577 -22.883 1.00 61.56 195 LEU A N 1
ATOM 1533 C CA . LEU A 1 195 ? -1.512 -5.798 -23.479 1.00 61.56 195 LEU A CA 1
ATOM 1534 C C . LEU A 1 195 ? -1.115 -5.649 -24.956 1.00 61.56 195 LEU A C 1
ATOM 1536 O O . LEU A 1 195 ? -0.308 -6.422 -25.464 1.00 61.56 195 LEU A O 1
ATOM 1540 N N . GLN A 1 196 ? -1.724 -4.695 -25.659 1.00 66.69 196 GLN A N 1
ATOM 1541 C CA . GLN A 1 196 ? -1.552 -4.506 -27.094 1.00 66.69 196 GLN A CA 1
ATOM 1542 C C . GLN A 1 196 ? -0.631 -3.335 -27.455 1.00 66.69 196 GLN A C 1
ATOM 1544 O O . GLN A 1 196 ? -0.115 -3.306 -28.569 1.00 66.69 196 GLN A O 1
ATOM 1549 N N . ASP A 1 197 ? -0.379 -2.388 -26.555 1.00 73.00 197 ASP A N 1
ATOM 1550 C CA . ASP A 1 197 ? 0.347 -1.160 -26.916 1.00 73.00 197 ASP A CA 1
ATOM 1551 C C . ASP A 1 197 ? 1.798 -1.174 -26.458 1.00 73.00 197 ASP A C 1
ATOM 1553 O O . ASP A 1 197 ? 2.639 -0.491 -27.042 1.00 73.00 197 ASP A O 1
ATOM 1557 N N . ILE A 1 198 ? 2.077 -1.938 -25.403 1.00 81.69 198 ILE A N 1
ATOM 1558 C CA . ILE A 1 198 ? 3.318 -1.860 -24.650 1.00 81.69 198 ILE A CA 1
ATOM 1559 C C . ILE A 1 198 ? 3.952 -3.245 -24.536 1.00 81.69 198 ILE A C 1
ATOM 1561 O O . ILE A 1 198 ? 3.281 -4.235 -24.249 1.00 81.69 198 ILE A O 1
ATOM 1565 N N . ILE A 1 199 ? 5.271 -3.288 -24.687 1.00 84.88 199 ILE A N 1
ATOM 1566 C CA . ILE A 1 199 ? 6.111 -4.439 -24.365 1.00 84.88 199 ILE A CA 1
ATOM 1567 C C . ILE A 1 199 ? 6.987 -4.085 -23.177 1.00 84.88 199 ILE A C 1
ATOM 1569 O O . ILE A 1 199 ? 7.576 -3.009 -23.128 1.00 84.88 199 ILE A O 1
ATOM 1573 N N . CYS A 1 200 ? 7.085 -5.007 -22.229 1.00 86.62 200 CYS A N 1
ATOM 1574 C CA . CYS A 1 200 ? 7.891 -4.851 -21.033 1.00 86.62 200 CYS A CA 1
ATOM 1575 C C . CYS A 1 200 ? 8.996 -5.906 -21.009 1.00 86.62 200 CYS A C 1
ATOM 1577 O O . CYS A 1 200 ? 8.711 -7.099 -21.103 1.00 86.62 200 CYS A O 1
ATOM 1579 N N . ILE A 1 201 ? 10.245 -5.466 -20.878 1.00 87.31 201 ILE A N 1
ATOM 1580 C CA . ILE A 1 201 ? 11.438 -6.306 -20.850 1.00 87.31 201 ILE A CA 1
ATOM 1581 C C . ILE A 1 201 ? 12.123 -6.115 -19.486 1.00 87.31 201 ILE A C 1
ATOM 1583 O O . ILE A 1 201 ? 12.687 -5.052 -19.216 1.00 87.31 201 ILE A O 1
ATOM 1587 N N . PRO A 1 202 ? 12.057 -7.108 -18.585 1.00 89.69 202 PRO A N 1
ATOM 1588 C CA . PRO A 1 202 ? 12.750 -7.068 -17.307 1.00 89.69 202 PRO A CA 1
ATOM 1589 C C . PRO A 1 202 ? 14.230 -7.430 -17.463 1.00 89.69 202 PRO A C 1
ATOM 1591 O O . PRO A 1 202 ? 14.568 -8.426 -18.106 1.00 89.69 202 PRO A O 1
ATOM 1594 N N . SER A 1 203 ? 15.103 -6.687 -16.785 1.00 85.62 203 SER A N 1
ATOM 1595 C CA . SER A 1 203 ? 16.534 -6.979 -16.733 1.00 85.62 203 SER A CA 1
ATOM 1596 C C . SER A 1 203 ? 16.871 -8.112 -15.756 1.00 85.62 203 SER A C 1
ATOM 1598 O O . SER A 1 203 ? 16.142 -8.338 -14.783 1.00 85.62 203 SER A O 1
ATOM 1600 N N . PRO A 1 204 ? 18.019 -8.796 -15.936 1.00 84.38 204 PRO A N 1
ATOM 1601 C CA . PRO A 1 204 ? 18.588 -9.620 -14.889 1.00 84.38 204 PRO A CA 1
ATOM 1602 C C . PRO A 1 204 ? 19.107 -8.707 -13.771 1.00 84.38 204 PRO A C 1
ATOM 1604 O O . PRO A 1 204 ? 19.115 -7.478 -13.894 1.00 84.38 204 PRO A O 1
ATOM 1607 N N . ILE A 1 205 ? 19.547 -9.306 -12.667 1.00 85.81 205 ILE A N 1
ATOM 1608 C CA . ILE A 1 205 ? 20.138 -8.550 -11.563 1.00 85.81 205 ILE A CA 1
ATOM 1609 C C . ILE A 1 205 ? 21.450 -7.899 -12.012 1.00 85.81 205 ILE A C 1
ATOM 1611 O O . ILE A 1 205 ? 22.371 -8.586 -12.454 1.00 85.81 205 ILE A O 1
ATOM 1615 N N . LEU A 1 206 ? 21.531 -6.570 -11.916 1.00 81.62 206 LEU A N 1
ATOM 1616 C CA . LEU A 1 206 ? 22.690 -5.795 -12.360 1.00 81.62 206 LEU A CA 1
ATOM 1617 C C . LEU A 1 206 ? 23.450 -5.239 -11.169 1.00 81.62 206 LEU A C 1
ATOM 1619 O O . LEU A 1 206 ? 22.849 -4.682 -10.261 1.00 81.62 206 LEU A O 1
ATOM 1623 N N . LEU A 1 207 ? 24.775 -5.348 -11.173 1.00 81.69 207 LEU A N 1
ATOM 1624 C CA . LEU A 1 207 ? 25.632 -4.815 -10.113 1.00 81.69 207 LEU A CA 1
ATOM 1625 C C . LEU A 1 207 ? 26.238 -3.491 -10.565 1.00 81.69 207 LEU A C 1
ATOM 1627 O O . LEU A 1 207 ? 27.164 -3.467 -11.370 1.00 81.69 207 LEU A O 1
ATOM 1631 N N . ILE A 1 208 ? 25.723 -2.388 -10.028 1.00 77.50 208 ILE A N 1
ATOM 1632 C CA . ILE A 1 208 ? 26.116 -1.042 -10.447 1.00 77.50 208 ILE A CA 1
ATOM 1633 C C . ILE A 1 208 ? 27.026 -0.421 -9.384 1.00 77.50 208 ILE A C 1
ATOM 1635 O O . ILE A 1 208 ? 26.682 -0.442 -8.196 1.00 77.50 208 ILE A O 1
ATOM 1639 N N . PRO A 1 209 ? 28.189 0.143 -9.757 1.00 77.19 209 PRO A N 1
ATOM 1640 C CA . PRO A 1 209 ? 29.059 0.821 -8.809 1.00 77.19 209 PRO A CA 1
ATOM 1641 C C . PRO A 1 209 ? 28.415 2.131 -8.340 1.00 77.19 209 PRO A C 1
ATOM 1643 O O . PRO A 1 209 ? 28.240 3.073 -9.107 1.00 77.19 209 PRO A O 1
ATOM 1646 N N . LYS A 1 210 ? 28.089 2.213 -7.048 1.00 76.88 210 LYS A N 1
ATOM 1647 C CA . LYS A 1 210 ? 27.585 3.424 -6.397 1.00 76.88 210 LYS A CA 1
ATOM 1648 C C . LYS A 1 210 ? 28.663 4.017 -5.496 1.00 76.88 210 LYS A C 1
ATOM 1650 O O . LYS A 1 210 ? 29.100 3.390 -4.527 1.00 76.88 210 LYS A O 1
ATOM 1655 N N . THR A 1 211 ? 29.083 5.241 -5.800 1.00 78.75 211 THR A N 1
ATOM 1656 C CA . THR A 1 211 ? 30.048 5.993 -4.987 1.00 78.75 211 THR A CA 1
ATOM 1657 C C . THR A 1 211 ? 29.321 6.721 -3.864 1.00 78.75 211 THR A C 1
ATOM 1659 O O . THR A 1 211 ? 28.428 7.525 -4.112 1.00 78.75 211 THR A O 1
ATOM 1662 N N . THR A 1 212 ? 29.706 6.462 -2.616 1.00 76.44 212 THR A N 1
ATOM 1663 C CA . THR A 1 212 ? 29.161 7.154 -1.437 1.00 76.44 212 THR A CA 1
ATOM 1664 C C . THR A 1 212 ? 30.275 7.860 -0.676 1.00 76.44 212 THR A C 1
ATOM 1666 O O . THR A 1 212 ? 31.349 7.295 -0.473 1.00 76.44 212 THR A O 1
ATOM 1669 N N . ARG A 1 213 ? 30.034 9.104 -0.248 1.00 76.00 213 ARG A N 1
ATOM 1670 C CA . ARG A 1 213 ? 30.937 9.838 0.648 1.00 76.00 213 ARG A CA 1
ATOM 1671 C C . ARG A 1 213 ? 30.674 9.397 2.080 1.00 76.00 213 ARG A C 1
ATOM 1673 O O . ARG A 1 213 ? 29.590 9.641 2.601 1.00 76.00 213 ARG A O 1
ATOM 1680 N N . LYS A 1 214 ? 31.652 8.754 2.718 1.00 81.00 214 LYS A N 1
ATOM 1681 C CA . LYS A 1 214 ? 31.592 8.436 4.148 1.00 81.00 214 LYS A CA 1
ATOM 1682 C C . LYS A 1 214 ? 32.513 9.347 4.943 1.00 81.00 214 LYS A C 1
ATOM 1684 O O . LYS A 1 214 ? 33.668 9.543 4.571 1.00 81.00 214 LYS A O 1
ATOM 1689 N N . LEU A 1 215 ? 31.975 9.859 6.043 1.00 81.62 215 LEU A N 1
ATOM 1690 C CA . LEU A 1 215 ? 32.718 10.543 7.090 1.00 81.62 215 LEU A CA 1
ATOM 1691 C C . LEU A 1 215 ? 33.526 9.524 7.886 1.00 81.62 215 LEU A C 1
ATOM 1693 O O . LEU A 1 215 ? 32.996 8.492 8.299 1.00 81.62 215 LEU A O 1
ATOM 1697 N N . TYR A 1 216 ? 34.794 9.828 8.109 1.00 78.88 216 TYR A N 1
ATOM 1698 C CA . TYR A 1 216 ? 35.634 9.107 9.046 1.00 78.88 216 TYR A CA 1
ATOM 1699 C C . TYR A 1 216 ? 36.411 10.109 9.891 1.00 78.88 216 TYR A C 1
ATOM 1701 O O . TYR A 1 216 ? 36.831 11.167 9.416 1.00 78.88 216 TYR A O 1
ATOM 1709 N N . TYR A 1 217 ? 36.571 9.772 11.164 1.00 74.19 217 TYR A N 1
ATOM 1710 C CA . TYR A 1 217 ? 37.364 10.563 12.086 1.00 74.19 217 TYR A CA 1
ATOM 1711 C C . TYR A 1 217 ? 38.792 10.039 12.058 1.00 74.19 217 TYR A C 1
ATOM 1713 O O . TYR A 1 217 ? 39.019 8.860 12.332 1.00 74.19 217 TYR A O 1
ATOM 1721 N N . ASN A 1 218 ? 39.745 10.892 11.695 1.00 73.88 218 ASN A N 1
ATOM 1722 C CA . ASN A 1 218 ? 41.156 10.538 11.743 1.00 73.88 218 ASN A CA 1
ATOM 1723 C C . ASN A 1 218 ? 41.958 11.700 12.331 1.00 73.88 218 ASN A C 1
ATOM 1725 O O . ASN A 1 218 ? 41.813 12.844 11.895 1.00 73.88 218 ASN A O 1
ATOM 1729 N N . ASN A 1 219 ? 42.785 11.401 13.334 1.00 73.81 219 ASN A N 1
ATOM 1730 C CA . ASN A 1 219 ? 43.680 12.348 14.005 1.00 73.81 219 ASN A CA 1
ATOM 1731 C C . ASN A 1 219 ? 43.027 13.696 14.365 1.00 73.81 219 ASN A C 1
ATOM 1733 O O . ASN A 1 219 ? 43.551 14.756 14.033 1.00 73.81 219 ASN A O 1
ATOM 1737 N N . GLY A 1 220 ? 41.861 13.677 15.013 1.00 74.38 220 GLY A N 1
ATOM 1738 C CA . GLY A 1 220 ? 41.232 14.907 15.505 1.00 74.38 220 GLY A CA 1
ATOM 1739 C C . GLY A 1 220 ? 40.360 15.659 14.489 1.00 74.38 220 GLY A C 1
ATOM 1740 O O . GLY A 1 220 ? 39.680 16.610 14.868 1.00 74.38 220 GLY A O 1
ATOM 1741 N N . THR A 1 221 ? 40.343 15.244 13.215 1.00 70.44 221 THR A N 1
ATOM 1742 C CA . THR A 1 221 ? 39.622 15.939 12.132 1.00 70.44 221 THR A CA 1
ATOM 1743 C C . THR A 1 221 ? 38.639 15.021 11.403 1.00 70.44 221 THR A C 1
ATOM 1745 O O . THR A 1 221 ? 38.895 13.832 11.198 1.00 70.44 221 THR A O 1
ATOM 1748 N N . ASN A 1 222 ? 37.498 15.585 10.992 1.00 79.69 222 ASN A N 1
ATOM 1749 C CA . ASN A 1 222 ? 36.539 14.902 10.126 1.00 79.69 222 ASN A CA 1
ATOM 1750 C C . ASN A 1 222 ? 37.057 14.922 8.685 1.00 79.69 222 ASN A C 1
ATOM 1752 O O . ASN A 1 222 ? 37.189 15.990 8.088 1.00 79.69 222 ASN A O 1
ATOM 1756 N N . GLN A 1 223 ? 37.309 13.748 8.115 1.00 80.88 223 GLN A N 1
ATOM 1757 C CA . GLN A 1 223 ? 37.688 13.590 6.714 1.00 80.88 223 GLN A CA 1
ATOM 1758 C C . GLN A 1 223 ? 36.616 12.789 5.961 1.00 80.88 223 GLN A C 1
ATOM 1760 O O . GLN A 1 223 ? 35.892 11.977 6.539 1.00 80.88 223 GLN A O 1
ATOM 1765 N N . TYR A 1 224 ? 36.495 13.024 4.654 1.00 78.25 224 TYR A N 1
ATOM 1766 C CA . TYR A 1 224 ? 35.527 12.344 3.791 1.00 78.25 224 TYR A CA 1
ATOM 1767 C C . TYR A 1 224 ? 36.251 11.418 2.815 1.00 78.25 224 TYR A C 1
ATOM 1769 O O . TYR A 1 224 ? 37.147 11.856 2.098 1.00 78.25 224 TYR A O 1
ATOM 1777 N N . LYS A 1 225 ? 35.854 10.141 2.753 1.00 82.12 225 LYS A N 1
ATOM 1778 C CA . LYS A 1 225 ? 36.375 9.170 1.778 1.00 82.12 225 LYS A CA 1
ATOM 1779 C C . LYS A 1 225 ? 35.246 8.729 0.868 1.00 82.12 225 LYS A C 1
ATOM 1781 O O . LYS A 1 225 ? 34.171 8.345 1.333 1.00 82.12 225 LYS A O 1
ATOM 1786 N N . ASN A 1 226 ? 35.506 8.760 -0.433 1.00 82.56 226 ASN A N 1
ATOM 1787 C CA . ASN A 1 226 ? 34.627 8.156 -1.421 1.00 82.56 226 ASN A CA 1
ATOM 1788 C C . ASN A 1 226 ? 34.819 6.638 -1.367 1.00 82.56 226 ASN A C 1
ATOM 1790 O O . ASN A 1 226 ? 35.928 6.143 -1.560 1.00 82.56 226 ASN A O 1
ATOM 1794 N N . ILE A 1 227 ? 33.749 5.903 -1.091 1.00 79.44 227 ILE A N 1
ATOM 1795 C CA . ILE A 1 227 ? 33.733 4.443 -1.127 1.00 79.44 227 ILE A CA 1
ATOM 1796 C C . ILE A 1 227 ? 32.764 4.028 -2.227 1.00 79.44 227 ILE A C 1
ATOM 1798 O O . ILE A 1 227 ? 31.567 4.323 -2.153 1.00 79.44 227 ILE A O 1
ATOM 1802 N N . THR A 1 228 ? 33.290 3.347 -3.239 1.00 82.06 228 THR A N 1
ATOM 1803 C CA . THR A 1 228 ? 32.522 2.683 -4.291 1.00 82.06 228 THR A CA 1
ATOM 1804 C C . THR A 1 228 ? 32.070 1.315 -3.794 1.00 82.06 228 THR A C 1
ATOM 1806 O O . THR A 1 228 ? 32.875 0.501 -3.347 1.00 82.06 228 THR A O 1
ATOM 1809 N N . LYS A 1 229 ? 30.762 1.056 -3.834 1.00 82.38 229 LYS A N 1
ATOM 1810 C CA . LYS A 1 229 ? 30.189 -0.268 -3.566 1.00 82.38 229 LYS A CA 1
ATOM 1811 C C . LYS A 1 229 ? 29.332 -0.693 -4.743 1.00 82.38 229 LYS A C 1
ATOM 1813 O O . LYS A 1 229 ? 28.586 0.125 -5.269 1.00 82.38 229 LYS A O 1
ATOM 1818 N N . LEU A 1 230 ? 29.415 -1.962 -5.122 1.00 82.44 230 LEU A N 1
ATOM 1819 C CA . LEU A 1 230 ? 28.483 -2.545 -6.080 1.00 82.44 230 LEU A CA 1
ATOM 1820 C C . LEU A 1 230 ? 27.128 -2.725 -5.393 1.00 82.44 230 LEU A C 1
ATOM 1822 O O . LEU A 1 230 ? 27.045 -3.343 -4.331 1.00 82.44 230 LEU A O 1
ATOM 1826 N N . VAL A 1 231 ? 26.087 -2.145 -5.978 1.00 82.06 231 VAL A N 1
ATOM 1827 C CA . VAL A 1 231 ? 24.710 -2.245 -5.498 1.00 82.06 231 VAL A CA 1
ATOM 1828 C C . VAL A 1 231 ? 23.910 -3.007 -6.547 1.00 82.06 231 VAL A C 1
ATOM 1830 O O . VAL A 1 231 ? 23.975 -2.638 -7.721 1.00 82.06 231 VAL A O 1
ATOM 1833 N N . PRO A 1 232 ? 23.181 -4.066 -6.161 1.00 86.19 232 PRO A N 1
ATOM 1834 C CA . PRO A 1 232 ? 22.322 -4.767 -7.093 1.00 86.19 232 PRO A CA 1
ATOM 1835 C C . PRO A 1 232 ? 21.109 -3.890 -7.448 1.00 86.19 232 PRO A C 1
ATOM 1837 O O . PRO A 1 232 ? 20.532 -3.238 -6.575 1.00 86.19 232 PRO A O 1
ATOM 1840 N N . VAL A 1 233 ? 20.724 -3.875 -8.721 1.00 84.62 233 VAL A N 1
ATOM 1841 C CA . VAL A 1 233 ? 19.602 -3.108 -9.274 1.00 84.62 233 VAL A CA 1
ATOM 1842 C C . VAL A 1 233 ? 18.872 -3.962 -10.312 1.00 84.62 233 VAL A C 1
ATOM 1844 O O . VAL A 1 233 ? 19.507 -4.690 -11.075 1.00 84.62 233 VAL A O 1
ATOM 1847 N N . TYR A 1 234 ? 17.543 -3.862 -10.345 1.00 90.12 234 TYR A N 1
ATOM 1848 C CA . TYR A 1 234 ? 16.730 -4.362 -11.454 1.00 90.12 234 TYR A CA 1
ATOM 1849 C C . TYR A 1 234 ? 16.225 -3.193 -12.292 1.00 90.12 234 TYR A C 1
ATOM 1851 O O . TYR A 1 234 ? 15.793 -2.172 -11.746 1.00 90.12 234 TYR A O 1
ATOM 1859 N N . TYR A 1 235 ? 16.235 -3.379 -13.606 1.00 88.81 235 TYR A N 1
ATOM 1860 C CA . TYR A 1 235 ? 15.568 -2.507 -14.554 1.00 88.81 235 TYR A CA 1
ATOM 1861 C C . TYR A 1 235 ? 14.362 -3.196 -15.162 1.00 88.81 235 TYR A C 1
ATOM 1863 O O . TYR A 1 235 ? 14.317 -4.416 -15.321 1.00 88.81 235 TYR A O 1
ATOM 1871 N N . VAL A 1 236 ? 13.380 -2.382 -15.506 1.00 90.06 236 VAL A N 1
ATOM 1872 C CA . VAL A 1 236 ? 12.269 -2.782 -16.350 1.00 90.06 236 VAL A CA 1
ATOM 1873 C C . VAL A 1 236 ? 12.173 -1.763 -17.468 1.00 90.06 236 VAL A C 1
ATOM 1875 O O . VAL A 1 236 ? 11.923 -0.586 -17.209 1.00 90.06 236 VAL A O 1
ATOM 1878 N N . ASP A 1 237 ? 12.393 -2.232 -18.689 1.00 88.88 237 ASP A N 1
ATOM 1879 C CA . ASP A 1 237 ? 12.377 -1.404 -19.883 1.00 88.88 237 ASP A CA 1
ATOM 1880 C C . ASP A 1 237 ? 11.074 -1.606 -20.636 1.00 88.88 237 ASP A C 1
ATOM 1882 O O . ASP A 1 237 ? 10.636 -2.724 -20.901 1.00 88.88 237 ASP A O 1
ATOM 1886 N N . ILE A 1 238 ? 10.430 -0.495 -20.948 1.00 88.31 238 ILE A N 1
ATOM 1887 C CA . ILE A 1 238 ? 9.087 -0.456 -21.489 1.00 88.31 238 ILE A CA 1
ATOM 1888 C C . ILE A 1 238 ? 9.162 0.191 -22.865 1.00 88.31 238 ILE A C 1
ATOM 1890 O O . ILE A 1 238 ? 9.555 1.350 -23.000 1.00 88.31 238 ILE A O 1
ATOM 1894 N N . TYR A 1 239 ? 8.751 -0.563 -23.873 1.00 85.94 239 TYR A N 1
ATOM 1895 C CA . TYR A 1 239 ? 8.709 -0.166 -25.273 1.00 85.94 239 TYR A CA 1
ATOM 1896 C C . TYR A 1 239 ? 7.265 -0.069 -25.745 1.00 85.94 239 TYR A C 1
ATOM 1898 O O . TYR A 1 239 ? 6.378 -0.729 -25.207 1.00 85.94 239 TYR A O 1
ATOM 1906 N N . VAL A 1 240 ? 7.021 0.743 -26.766 1.00 83.75 240 VAL A N 1
ATOM 1907 C CA . VAL A 1 240 ? 5.680 0.977 -27.309 1.00 83.75 240 VAL A CA 1
ATOM 1908 C C . VAL A 1 240 ? 5.663 0.575 -28.775 1.00 83.75 240 VAL A C 1
ATOM 1910 O O . VAL A 1 240 ? 6.639 0.769 -29.493 1.00 83.75 240 VAL A O 1
ATOM 1913 N N . PHE A 1 241 ? 4.549 0.027 -29.249 1.00 80.12 241 PHE A N 1
ATOM 1914 C CA . PHE A 1 241 ? 4.344 -0.159 -30.682 1.00 80.12 241 PHE A CA 1
ATOM 1915 C C . PHE A 1 241 ? 4.004 1.180 -31.338 1.00 80.12 241 PHE A C 1
ATOM 1917 O O . PHE A 1 241 ? 2.896 1.688 -31.165 1.00 80.12 241 PHE A O 1
ATOM 1924 N N . ILE A 1 242 ? 4.934 1.733 -32.123 1.00 73.62 242 ILE A N 1
ATOM 1925 C CA . ILE A 1 242 ? 4.811 3.069 -32.736 1.00 73.62 242 ILE A CA 1
ATOM 1926 C C . ILE A 1 242 ? 3.481 3.238 -33.484 1.00 73.62 242 ILE A C 1
ATOM 1928 O O . ILE A 1 242 ? 2.785 4.226 -33.262 1.00 73.62 242 ILE A O 1
ATOM 1932 N N . GLY A 1 243 ? 3.079 2.257 -34.302 1.00 71.12 243 GLY A N 1
ATOM 1933 C CA . GLY A 1 243 ? 1.817 2.310 -35.052 1.00 71.12 243 GLY A CA 1
ATOM 1934 C C . GLY A 1 243 ? 0.595 2.532 -34.151 1.00 71.12 243 GLY A C 1
ATOM 1935 O O .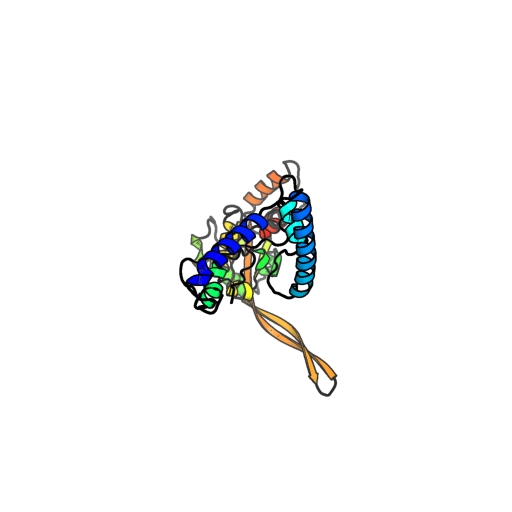 GLY A 1 243 ? -0.148 3.492 -34.341 1.00 71.12 243 GLY A O 1
ATOM 1936 N N . ARG A 1 244 ? 0.449 1.726 -33.094 1.00 74.31 244 ARG A N 1
ATOM 1937 C CA . ARG A 1 244 ? -0.672 1.826 -32.140 1.00 74.31 244 ARG A CA 1
ATOM 1938 C C . ARG A 1 244 ? -0.602 3.081 -31.275 1.00 74.31 244 ARG A C 1
ATOM 1940 O O . ARG A 1 244 ? -1.624 3.706 -30.996 1.00 74.31 244 ARG A O 1
ATOM 1947 N N . ALA A 1 245 ? 0.605 3.495 -30.895 1.00 73.62 245 ALA A N 1
ATOM 1948 C CA . ALA A 1 245 ? 0.805 4.743 -30.168 1.00 73.62 245 ALA A CA 1
ATOM 1949 C C . ALA A 1 245 ? 0.296 5.943 -30.976 1.00 73.62 245 ALA A C 1
ATOM 1951 O O . ALA A 1 245 ? -0.383 6.803 -30.419 1.00 73.62 245 ALA A O 1
ATOM 1952 N N . THR A 1 246 ? 0.581 5.990 -32.286 1.00 73.12 246 THR A N 1
ATOM 1953 C CA . THR A 1 246 ? 0.105 7.092 -33.134 1.00 73.12 246 THR A CA 1
ATOM 1954 C C . THR A 1 246 ? -1.414 7.158 -33.219 1.00 73.12 246 THR A C 1
ATOM 1956 O O . THR A 1 246 ? -1.960 8.257 -33.190 1.00 73.12 246 THR A O 1
ATOM 1959 N N . GLU A 1 247 ? -2.104 6.018 -33.282 1.00 74.75 247 GLU A N 1
ATOM 1960 C CA . GLU A 1 247 ? -3.570 5.963 -33.313 1.00 74.75 247 GLU A CA 1
ATOM 1961 C C . GLU A 1 247 ? -4.170 6.511 -32.015 1.00 74.75 247 GLU A C 1
ATOM 1963 O O . GLU A 1 247 ? -4.940 7.469 -32.053 1.00 74.75 247 GLU A O 1
ATOM 1968 N N . LYS A 1 248 ? -3.722 6.009 -30.858 1.00 74.31 248 LYS A N 1
ATOM 1969 C CA . LYS A 1 248 ? -4.207 6.471 -29.545 1.00 74.31 248 LYS A CA 1
ATOM 1970 C C . LYS A 1 248 ? -3.918 7.941 -29.277 1.00 74.31 248 LYS A C 1
ATOM 1972 O O . LYS A 1 248 ? -4.693 8.634 -28.621 1.00 74.31 248 LYS A O 1
ATOM 1977 N N . ILE A 1 249 ? -2.781 8.431 -29.752 1.00 73.56 249 ILE A N 1
ATOM 1978 C CA . ILE A 1 249 ? -2.427 9.840 -29.627 1.00 73.56 249 ILE A CA 1
ATOM 1979 C C . ILE A 1 249 ? -3.320 10.701 -30.531 1.00 73.56 249 ILE A C 1
ATOM 1981 O O . ILE A 1 249 ? -3.803 11.741 -30.086 1.00 73.56 249 ILE A O 1
ATOM 1985 N N . LYS A 1 250 ? -3.591 10.266 -31.769 1.00 72.88 250 LYS A N 1
ATOM 1986 C CA . LYS A 1 250 ? -4.514 10.958 -32.684 1.00 72.88 250 LYS A CA 1
ATOM 1987 C C . LYS A 1 250 ? -5.943 10.994 -32.142 1.00 72.88 250 LYS A C 1
ATOM 1989 O O . LYS A 1 250 ? -6.596 12.026 -32.259 1.00 72.88 250 LYS A O 1
ATOM 1994 N N . GLU A 1 251 ? -6.405 9.925 -31.494 1.00 74.31 251 GLU A N 1
ATOM 1995 C CA . GLU A 1 251 ? -7.698 9.904 -30.794 1.00 74.31 251 GLU A CA 1
ATOM 1996 C C . GLU A 1 251 ? -7.769 10.942 -29.664 1.00 74.31 251 GLU A C 1
ATOM 1998 O O . GLU A 1 251 ? -8.805 11.573 -29.469 1.00 74.31 251 GLU A O 1
ATOM 2003 N N . ARG A 1 252 ? -6.666 11.156 -28.934 1.00 70.56 252 ARG A N 1
ATOM 2004 C CA . ARG A 1 252 ? -6.608 12.107 -27.809 1.00 70.56 252 ARG A CA 1
ATOM 2005 C C . ARG A 1 252 ? -6.478 13.567 -28.238 1.00 70.56 252 ARG A C 1
ATOM 2007 O O . ARG A 1 252 ? -6.990 14.442 -27.548 1.00 70.56 252 ARG A O 1
ATOM 2014 N N . ILE A 1 253 ? -5.758 13.835 -29.325 1.00 67.94 253 ILE A N 1
ATOM 2015 C CA . ILE A 1 253 ? -5.442 15.198 -29.789 1.00 67.94 253 ILE A CA 1
ATOM 2016 C C . ILE A 1 253 ? -6.473 15.698 -30.822 1.00 67.94 253 ILE A C 1
ATOM 2018 O O . ILE A 1 253 ? -6.589 16.901 -31.052 1.00 67.94 253 ILE A O 1
ATOM 2022 N N . GLY A 1 254 ? -7.272 14.798 -31.406 1.00 58.66 254 GLY A N 1
ATOM 2023 C CA . GLY A 1 254 ? -8.158 15.111 -32.524 1.00 58.66 254 GLY A CA 1
ATOM 2024 C C . GLY A 1 254 ? -7.387 15.238 -33.845 1.00 58.66 254 GLY A C 1
ATOM 2025 O O . GLY A 1 254 ? -6.169 15.413 -33.873 1.00 58.66 254 GLY A O 1
ATOM 2026 N N . SER A 1 255 ? -8.096 15.138 -34.973 1.00 54.09 255 SER A N 1
ATOM 2027 C CA . SER A 1 255 ? -7.531 15.011 -36.332 1.00 54.09 255 SER A CA 1
ATOM 2028 C C . SER A 1 255 ? -6.691 16.201 -36.837 1.00 54.09 255 SER A C 1
ATOM 2030 O O . SER A 1 255 ? -6.218 16.166 -37.969 1.00 54.09 255 SER A O 1
ATOM 2032 N N . SER A 1 256 ? -6.513 17.252 -36.036 1.00 49.12 256 SER A N 1
ATOM 2033 C CA . SER A 1 256 ? -5.905 18.537 -36.408 1.00 49.12 256 SER A CA 1
ATOM 2034 C C . SER A 1 256 ? -4.547 18.823 -35.745 1.00 49.12 256 SER A C 1
ATOM 2036 O O . SER A 1 256 ? -3.951 19.866 -36.012 1.00 49.12 256 SER A O 1
ATOM 2038 N N . GLY A 1 257 ? -4.021 17.917 -34.911 1.00 50.66 257 GLY A N 1
ATOM 2039 C CA . GLY A 1 257 ? -2.700 18.068 -34.289 1.00 50.66 257 GLY A CA 1
ATOM 2040 C C . GLY A 1 257 ? -1.549 17.568 -35.169 1.00 50.66 257 GLY A C 1
ATOM 2041 O O . GLY A 1 257 ? -1.456 16.375 -35.449 1.00 50.66 257 GLY A O 1
ATOM 2042 N N . SER A 1 258 ? -0.639 18.463 -35.564 1.00 52.91 258 SER A N 1
ATOM 2043 C CA . SER A 1 258 ? 0.647 18.112 -36.186 1.00 52.91 258 SER A CA 1
ATOM 2044 C C . SER A 1 258 ? 1.706 17.871 -35.110 1.00 52.91 258 SER A C 1
ATOM 2046 O O . SER A 1 258 ? 1.882 18.706 -34.224 1.00 52.91 258 SER A O 1
ATOM 2048 N N . PHE A 1 259 ? 2.449 16.768 -35.208 1.00 56.28 259 PHE A N 1
ATOM 2049 C CA . PHE A 1 259 ? 3.622 16.527 -34.366 1.00 56.28 259 PHE A CA 1
ATOM 2050 C C . PHE A 1 259 ? 4.816 17.349 -34.862 1.00 56.28 259 PHE A C 1
ATOM 2052 O O . PHE A 1 259 ? 5.082 17.391 -36.062 1.00 56.28 259 PHE A O 1
ATOM 2059 N N . GLY A 1 260 ? 5.519 18.018 -33.944 1.00 52.31 260 GLY A N 1
ATOM 2060 C CA . GLY A 1 260 ? 6.813 18.637 -34.238 1.00 52.31 260 GLY A CA 1
ATOM 2061 C C . GLY A 1 260 ? 7.857 17.566 -34.559 1.00 52.31 260 GLY A C 1
ATOM 2062 O O . GLY A 1 260 ? 7.814 16.476 -33.992 1.00 52.31 260 GLY A O 1
ATOM 2063 N N . THR A 1 261 ? 8.787 17.875 -35.461 1.00 53.56 261 THR A N 1
ATOM 2064 C CA . THR A 1 261 ? 9.801 16.946 -35.997 1.00 53.56 261 THR A CA 1
ATOM 2065 C C . THR A 1 261 ? 10.775 16.393 -34.954 1.00 53.56 261 THR A C 1
ATOM 2067 O O . THR A 1 261 ? 11.412 15.378 -35.211 1.00 53.56 261 THR A O 1
ATOM 2070 N N . ASP A 1 262 ? 10.853 17.018 -33.777 1.00 53.72 262 ASP A N 1
ATOM 2071 C CA . ASP A 1 262 ? 11.934 16.785 -32.812 1.00 53.72 262 ASP A CA 1
ATOM 2072 C C . ASP A 1 262 ? 11.518 15.921 -31.608 1.00 53.72 262 ASP A C 1
ATOM 2074 O O . ASP A 1 262 ? 12.343 15.624 -30.747 1.00 53.72 262 ASP A O 1
ATOM 2078 N N . VAL A 1 263 ? 10.247 15.508 -31.510 1.00 63.97 263 VAL A N 1
ATOM 2079 C CA . VAL A 1 263 ? 9.752 14.723 -30.365 1.00 63.97 263 VAL A CA 1
ATOM 2080 C C . VAL A 1 263 ? 9.301 13.342 -30.819 1.00 63.97 263 VAL A C 1
ATOM 2082 O O . VAL A 1 263 ? 8.365 13.209 -31.608 1.00 63.97 263 VAL A O 1
ATOM 2085 N N . SER A 1 264 ? 9.927 12.294 -30.276 1.00 73.44 264 SER A N 1
ATOM 2086 C CA . SER A 1 264 ? 9.521 10.922 -30.573 1.00 73.44 264 SER A CA 1
ATOM 2087 C C . SER A 1 264 ? 8.103 10.637 -30.062 1.00 73.44 264 SER A C 1
ATOM 2089 O O . SER A 1 264 ? 7.723 10.977 -28.936 1.00 73.44 264 SER A O 1
ATOM 2091 N N . ILE A 1 265 ? 7.307 9.970 -30.901 1.00 76.56 265 ILE A N 1
ATOM 2092 C CA . ILE A 1 265 ? 5.922 9.571 -30.602 1.00 76.56 265 ILE A CA 1
ATOM 2093 C C . ILE A 1 265 ? 5.854 8.744 -29.307 1.00 76.56 265 ILE A C 1
ATOM 2095 O O . ILE A 1 265 ? 4.935 8.910 -28.505 1.00 76.56 265 ILE A O 1
ATOM 2099 N N . SER A 1 266 ? 6.854 7.893 -29.073 1.00 76.69 266 SER A N 1
ATOM 2100 C CA . SER A 1 266 ? 7.026 7.108 -27.847 1.00 76.69 266 SER A CA 1
ATOM 2101 C C . SER A 1 266 ? 7.156 7.993 -26.603 1.00 76.69 266 SER A C 1
ATOM 2103 O O . SER A 1 266 ? 6.472 7.752 -25.610 1.00 76.69 266 SER A O 1
ATOM 2105 N N . THR A 1 267 ? 7.944 9.070 -26.656 1.00 80.44 267 THR A N 1
ATOM 2106 C CA . THR A 1 267 ? 8.090 10.020 -25.537 1.00 80.44 267 THR A CA 1
ATOM 2107 C C . THR A 1 267 ? 6.772 10.715 -25.207 1.00 80.44 267 THR A C 1
ATOM 2109 O O . THR A 1 267 ? 6.405 10.841 -24.036 1.00 80.44 267 THR A O 1
ATOM 2112 N N . VAL A 1 268 ? 6.009 11.117 -26.227 1.00 79.69 268 VAL A N 1
ATOM 2113 C CA . VAL A 1 268 ? 4.680 11.715 -26.022 1.00 79.69 268 VAL A CA 1
ATOM 2114 C C . VAL A 1 268 ? 3.716 10.696 -25.419 1.00 79.69 268 VAL A C 1
ATOM 2116 O O . VAL A 1 268 ? 2.982 11.026 -24.484 1.00 79.69 268 VAL A O 1
ATOM 2119 N N . TYR A 1 269 ? 3.745 9.450 -25.891 1.00 82.56 269 TYR A N 1
ATOM 2120 C CA . TYR A 1 269 ? 2.921 8.370 -25.352 1.00 82.56 269 TYR A CA 1
ATOM 2121 C C . TYR A 1 269 ? 3.206 8.120 -23.863 1.00 82.56 269 TYR A C 1
ATOM 2123 O O . TYR A 1 269 ? 2.278 8.042 -23.054 1.00 82.56 269 TYR A O 1
ATOM 2131 N N . PHE A 1 270 ? 4.483 8.055 -23.472 1.00 83.19 270 PHE A N 1
ATOM 2132 C CA . PHE A 1 270 ? 4.862 7.831 -22.077 1.00 83.19 270 PHE A CA 1
ATOM 2133 C C . PHE A 1 270 ? 4.436 8.980 -21.164 1.00 83.19 270 PHE A C 1
ATOM 2135 O O . PHE A 1 270 ? 3.850 8.722 -20.112 1.00 83.19 270 PHE A O 1
ATOM 2142 N N . ASN A 1 271 ? 4.665 10.229 -21.573 1.00 82.62 271 ASN A N 1
ATOM 2143 C CA . ASN A 1 271 ? 4.333 11.400 -20.758 1.00 82.62 271 ASN A CA 1
ATOM 2144 C C . ASN A 1 271 ? 2.821 11.626 -20.621 1.00 82.62 271 ASN A C 1
ATOM 2146 O O . ASN A 1 271 ? 2.354 12.028 -19.559 1.00 82.62 271 ASN A O 1
ATOM 2150 N N . THR A 1 272 ? 2.047 11.361 -21.675 1.00 77.25 272 THR A N 1
ATOM 2151 C CA . THR A 1 272 ? 0.597 11.632 -21.683 1.00 77.25 272 THR A CA 1
ATOM 2152 C C . THR A 1 272 ? -0.254 10.438 -21.257 1.00 77.25 272 THR A C 1
ATOM 2154 O O . THR A 1 272 ? -1.413 10.609 -20.889 1.00 77.25 272 THR A O 1
ATOM 2157 N N . GLY A 1 273 ? 0.272 9.215 -21.343 1.00 75.62 273 GLY A N 1
ATOM 2158 C CA . GLY A 1 273 ? -0.471 7.986 -21.073 1.00 75.62 273 GLY A CA 1
ATOM 2159 C C . GLY A 1 273 ? 0.125 7.170 -19.943 1.00 75.62 273 GLY A C 1
ATOM 2160 O O . GLY A 1 273 ? -0.511 6.993 -18.911 1.00 75.62 273 GLY A O 1
ATOM 2161 N N . THR A 1 274 ? 1.334 6.653 -20.139 1.00 78.75 274 THR A N 1
ATOM 2162 C CA . THR A 1 274 ? 1.863 5.593 -19.273 1.00 78.75 274 THR A CA 1
ATOM 2163 C C . THR A 1 274 ? 2.267 6.104 -17.892 1.00 78.75 274 THR A C 1
ATOM 2165 O O . THR A 1 274 ? 1.794 5.571 -16.892 1.00 78.75 274 THR A O 1
ATOM 2168 N N . ILE A 1 275 ? 3.101 7.149 -17.816 1.00 82.69 275 ILE A N 1
ATOM 2169 C CA . ILE A 1 275 ? 3.655 7.668 -16.554 1.00 82.69 275 ILE A CA 1
ATOM 2170 C C . ILE A 1 275 ? 2.550 8.114 -15.580 1.00 82.69 275 ILE A C 1
ATOM 2172 O O . ILE A 1 275 ? 2.596 7.688 -14.422 1.00 82.69 275 ILE A O 1
ATOM 2176 N N . PRO A 1 276 ? 1.522 8.880 -16.007 1.00 83.19 276 PRO A N 1
ATOM 2177 C CA . PRO A 1 276 ? 0.435 9.276 -15.117 1.00 83.19 276 PRO A CA 1
ATOM 2178 C C . PRO A 1 276 ? -0.334 8.096 -14.525 1.00 83.19 276 PRO A C 1
ATOM 2180 O O . PRO A 1 276 ? -0.878 8.228 -13.439 1.00 83.19 276 PRO A O 1
ATOM 2183 N N . ILE A 1 277 ? -0.380 6.942 -15.194 1.00 84.94 277 ILE A N 1
ATOM 2184 C CA . ILE A 1 277 ? -1.183 5.788 -14.764 1.00 84.94 277 ILE A CA 1
ATOM 2185 C C . ILE A 1 277 ? -0.386 4.845 -13.848 1.00 84.94 277 ILE A C 1
ATOM 2187 O O . ILE A 1 277 ? -0.988 4.109 -13.069 1.00 84.94 277 ILE A O 1
ATOM 2191 N N . LEU A 1 278 ? 0.954 4.910 -13.832 1.00 84.06 278 LEU A N 1
ATOM 2192 C CA . LEU A 1 278 ? 1.804 3.996 -13.046 1.00 84.06 278 LEU A CA 1
ATOM 2193 C C . LEU A 1 278 ? 1.434 3.922 -11.553 1.00 84.06 278 LEU A C 1
ATOM 2195 O O . LEU A 1 278 ? 1.562 2.862 -10.944 1.00 84.06 278 LEU A O 1
ATOM 2199 N N . HIS A 1 279 ? 0.943 5.016 -10.962 1.00 84.62 279 HIS A N 1
ATOM 2200 C CA . HIS A 1 279 ? 0.526 5.061 -9.553 1.00 84.62 279 HIS A CA 1
ATOM 2201 C C . HIS A 1 279 ? -0.762 4.275 -9.248 1.00 84.62 279 HIS A C 1
ATOM 2203 O O . HIS A 1 279 ? -1.077 4.047 -8.080 1.00 84.62 279 HIS A O 1
ATOM 2209 N N . GLN A 1 280 ? -1.528 3.888 -10.269 1.00 85.31 280 GLN A N 1
ATOM 2210 C CA . GLN A 1 280 ? -2.776 3.125 -10.144 1.00 85.31 280 GLN A CA 1
ATOM 2211 C C . GLN A 1 280 ? -2.567 1.631 -10.397 1.00 85.31 280 GLN A C 1
ATOM 2213 O O . GLN A 1 280 ? -3.409 0.819 -10.014 1.00 85.31 280 GLN A O 1
ATOM 2218 N N . ILE A 1 281 ? -1.445 1.260 -11.020 1.00 87.25 281 ILE A N 1
ATOM 2219 C CA . ILE A 1 281 ? -1.141 -0.126 -11.370 1.00 87.25 281 ILE A CA 1
ATOM 2220 C C . ILE A 1 281 ? -0.687 -0.863 -10.109 1.00 87.25 281 ILE A C 1
ATOM 2222 O O . ILE A 1 281 ? 0.436 -0.680 -9.633 1.00 87.25 281 ILE A O 1
ATOM 2226 N N . SER A 1 282 ? -1.577 -1.701 -9.581 1.00 88.62 282 SER A N 1
ATOM 2227 C CA . SER A 1 282 ? -1.287 -2.628 -8.486 1.00 88.62 282 SER A CA 1
ATOM 2228 C C . SER A 1 282 ? -0.606 -3.883 -9.032 1.00 88.62 282 SER A C 1
ATOM 2230 O O . SER A 1 282 ? -1.109 -4.525 -9.957 1.00 88.62 282 SER A O 1
ATOM 2232 N N . ILE A 1 283 ? 0.550 -4.225 -8.466 1.00 88.12 283 ILE A N 1
ATOM 2233 C CA . ILE A 1 283 ? 1.305 -5.434 -8.814 1.00 88.12 283 ILE A CA 1
ATOM 2234 C C . ILE A 1 283 ? 0.766 -6.627 -8.025 1.00 88.12 283 ILE A C 1
ATOM 2236 O O . ILE A 1 283 ? 0.638 -7.733 -8.552 1.00 88.12 283 ILE A O 1
ATOM 2240 N N . LYS A 1 284 ? 0.483 -6.407 -6.741 1.00 87.06 284 LYS A N 1
ATOM 2241 C CA . LYS A 1 284 ? 0.084 -7.435 -5.783 1.00 87.06 284 LYS A CA 1
ATOM 2242 C C . LYS A 1 284 ? -0.671 -6.787 -4.629 1.00 87.06 284 LYS A C 1
ATOM 2244 O O . LYS A 1 284 ? -0.418 -5.624 -4.330 1.00 87.06 284 LYS A O 1
ATOM 2249 N N . GLY A 1 285 ? -1.534 -7.560 -3.975 1.00 85.81 285 GLY A N 1
ATOM 2250 C CA . GLY A 1 285 ? -2.289 -7.117 -2.808 1.00 85.81 285 GLY A CA 1
ATOM 2251 C C . GLY A 1 285 ? -3.760 -6.846 -3.086 1.00 85.81 285 GLY A C 1
ATOM 2252 O O . GLY A 1 285 ? -4.238 -6.926 -4.219 1.00 85.81 285 GLY A O 1
ATOM 2253 N N . ILE A 1 286 ? -4.481 -6.518 -2.018 1.00 84.69 286 ILE A N 1
ATOM 2254 C CA . ILE A 1 286 ? -5.845 -6.000 -2.093 1.00 84.69 286 ILE A CA 1
ATOM 2255 C C . ILE A 1 286 ? -5.742 -4.487 -2.219 1.00 84.69 286 ILE A C 1
ATOM 2257 O O . ILE A 1 286 ? -5.095 -3.861 -1.383 1.00 84.69 286 ILE A O 1
ATOM 2261 N N . ARG A 1 287 ? -6.398 -3.910 -3.235 1.00 82.75 287 ARG A N 1
ATOM 2262 C CA . ARG A 1 287 ? -6.355 -2.465 -3.511 1.00 82.75 287 ARG A CA 1
ATOM 2263 C C . ARG A 1 287 ? -6.539 -1.641 -2.238 1.00 82.75 287 ARG A C 1
ATOM 2265 O O . ARG A 1 287 ? -7.434 -1.909 -1.440 1.00 82.75 287 ARG A O 1
ATOM 2272 N N . ASP A 1 288 ? -5.683 -0.632 -2.100 1.00 81.19 288 ASP A N 1
ATOM 2273 C CA . ASP A 1 288 ? -5.702 0.376 -1.035 1.00 81.19 288 ASP A CA 1
ATOM 2274 C C . ASP A 1 288 ? -5.286 -0.099 0.372 1.00 81.19 288 ASP A C 1
ATOM 2276 O O . ASP A 1 288 ? -5.148 0.730 1.277 1.00 81.19 288 ASP A O 1
ATOM 2280 N N . ILE A 1 289 ? -4.953 -1.382 0.570 1.00 84.00 289 ILE A N 1
ATOM 2281 C CA . ILE A 1 289 ? -4.350 -1.856 1.828 1.00 84.00 289 ILE A CA 1
ATOM 2282 C C . ILE A 1 289 ? -2.847 -1.559 1.830 1.00 84.00 289 ILE A C 1
ATOM 2284 O O . ILE A 1 289 ? -2.042 -2.360 1.374 1.00 84.00 289 ILE A O 1
ATOM 2288 N N . LYS A 1 290 ? -2.431 -0.417 2.384 1.00 79.75 290 LYS A N 1
ATOM 2289 C CA . LYS A 1 290 ? -1.011 -0.004 2.350 1.00 79.75 290 LYS A CA 1
ATOM 2290 C C . LYS A 1 290 ? -0.113 -0.680 3.385 1.00 79.75 290 LYS A C 1
ATOM 2292 O O . LYS A 1 290 ? 1.082 -0.819 3.155 1.00 79.75 290 LYS A O 1
ATOM 2297 N N . ASN A 1 291 ? -0.646 -1.042 4.551 1.00 77.31 291 ASN A N 1
ATOM 2298 C CA . ASN A 1 291 ? 0.141 -1.595 5.654 1.00 77.31 291 ASN A CA 1
ATOM 2299 C C . ASN A 1 291 ? -0.691 -2.538 6.520 1.00 77.31 291 ASN A C 1
ATOM 2301 O O . ASN A 1 291 ? -1.905 -2.396 6.617 1.00 77.31 291 ASN A O 1
ATOM 2305 N N . ILE A 1 292 ? -0.003 -3.469 7.187 1.00 77.69 292 ILE A N 1
ATOM 2306 C CA . ILE A 1 292 ? -0.586 -4.396 8.160 1.00 77.69 292 ILE A CA 1
ATOM 2307 C C . ILE A 1 292 ? 0.282 -4.382 9.410 1.00 77.69 292 ILE A C 1
ATOM 2309 O O . ILE A 1 292 ? 1.500 -4.566 9.328 1.00 77.69 292 ILE A O 1
ATOM 2313 N N . TYR A 1 293 ? -0.363 -4.178 10.555 1.00 71.75 293 TYR A N 1
ATOM 2314 C CA . TYR A 1 293 ? 0.261 -4.172 11.872 1.00 71.75 293 TYR A CA 1
ATOM 2315 C C . TYR A 1 293 ? -0.299 -5.349 12.673 1.00 71.75 293 TYR A C 1
ATOM 2317 O O . TYR A 1 293 ? -1.371 -5.214 13.256 1.00 71.75 293 TYR A O 1
ATOM 2325 N N . PRO A 1 294 ? 0.373 -6.512 12.679 1.00 59.88 294 PRO A N 1
ATOM 2326 C CA . PRO A 1 294 ? -0.062 -7.621 13.515 1.00 59.88 294 PRO A CA 1
ATOM 2327 C C . PRO A 1 294 ? -0.006 -7.213 14.991 1.00 59.88 294 PRO A C 1
ATOM 2329 O O . PRO A 1 294 ? 0.964 -6.587 15.434 1.00 59.88 294 PRO A O 1
ATOM 2332 N N . GLU A 1 295 ? -1.050 -7.545 15.746 1.00 58.41 295 GLU A N 1
ATOM 2333 C CA . GLU A 1 295 ? -1.057 -7.348 17.193 1.00 58.41 295 GLU A CA 1
ATOM 2334 C C . GLU A 1 295 ? -0.126 -8.373 17.858 1.00 58.41 295 GLU A C 1
ATOM 2336 O O . GLU A 1 295 ? -0.023 -9.515 17.404 1.00 58.41 295 GLU A O 1
ATOM 2341 N N . LYS A 1 296 ? 0.627 -7.918 18.866 1.00 51.06 296 LYS A N 1
ATOM 2342 C CA . LYS A 1 296 ? 1.507 -8.766 19.679 1.00 51.06 296 LYS A CA 1
ATOM 2343 C C . LYS A 1 296 ? 0.733 -9.398 20.821 1.00 51.06 296 LYS A C 1
ATOM 2345 O O . LYS A 1 296 ? -0.088 -8.664 21.413 1.00 51.06 296 LYS A O 1
#

pLDDT: mean 79.78, std 11.25, range [41.31, 96.75]

Radius of gyration: 32.49 Å; chains: 1; bounding box: 85×40×96 Å